Protein AF-A0A9X3IYQ3-F1 (afdb_monomer)

Sequence (180 aa):
MCEYDGKVHQCGDCLDNDGDGGVDCGDIECFGPCDDSEAEYGSPLEDKDPCKQDCYFDGNGGQGGGDCQWNLKCDPLEPGGPNCKYNPTLDPDDPDDMTDNYGKCVDGDRDNCAGSCVAPNGCDCFGCCTIEGVDRFIGSPGCKADDVEACNPCTKQNELCGNPCEDGETCYPDIEPSQC

Mean predicted aligned error: 7.63 Å

pLDDT: mean 78.93, std 12.38, range [40.06, 93.88]

Solvent-accessible surface area (backbone atoms only — not comparable to full-atom values): 9663 Å² total; per-residue (Å²): 111,34,67,62,98,86,39,66,21,44,9,21,62,80,44,54,86,63,68,86,77,36,40,17,67,66,21,70,24,22,82,24,32,54,20,66,25,52,75,28,30,34,59,56,46,74,58,91,45,73,39,47,40,54,35,42,72,69,63,54,49,68,98,72,83,72,56,47,27,35,21,21,25,37,23,86,62,47,13,46,58,93,88,18,62,56,37,88,78,36,39,68,93,45,31,79,79,29,70,60,100,77,40,24,28,51,49,54,53,66,92,43,24,47,78,76,24,70,33,56,37,23,17,16,30,69,33,26,26,41,50,97,88,39,48,22,23,40,69,28,83,78,8,25,88,96,38,60,81,46,22,44,50,33,67,67,48,54,92,59,27,30,26,73,67,55,97,89,60,74,33,45,67,53,72,60,77,82,65,95

Radius of gyration: 15.68 Å; Cα contacts (8 Å, |Δi|>4): 426; chains: 1; bounding box: 43×38×38 Å

Foldseek 3Di:
DDADPNDWAQLQPQDPPQPPPAGNLSQLLHLHRLFRDSQANGAQDDQPDQQKFWQRRPSHRDPPAATWIARLLCKCFGRSPDVRHNDPVAHLVCQPPDADPVGGRTDHDLVCHQVRHPDFEQAFRRQFGQDPNFTFRRNQVSHDDVCVVSTTGIDGSCVRHHRYHDPPDDGPSRRDSVSD

Secondary structure (DSSP, 8-state):
--EETTEE-GGGSSS-SSSSS--GGGSSS-SSTT-S-SSSS---S--SSTTEE--TTSS-----SSS-EEEGGG-SS-SSSTTS---TTS-SSSTTS--BTTBSSEES-GGGHHHHS-PPTTB-TTSEEEETTEEEETTSTT--GGGGGGS-B----HHHH-B---TT---TTS--TT--

Organism: NCBI:txid889268

Structure (mmCIF, N/CA/C/O backbone):
data_AF-A0A9X3IYQ3-F1
#
_entry.id   AF-A0A9X3IYQ3-F1
#
loop_
_atom_site.group_PDB
_atom_site.id
_atom_site.type_symbol
_atom_site.label_atom_id
_atom_site.label_alt_id
_atom_site.label_comp_id
_atom_site.label_asym_id
_atom_site.label_entity_id
_atom_site.label_seq_id
_atom_site.pdbx_PDB_ins_code
_atom_site.Cartn_x
_atom_site.Cartn_y
_atom_site.Cartn_z
_atom_site.occupancy
_atom_site.B_iso_or_equiv
_atom_site.auth_seq_id
_atom_site.auth_comp_id
_atom_site.auth_asym_id
_atom_site.auth_atom_id
_atom_site.pdbx_PDB_model_num
ATOM 1 N N . MET A 1 1 ? -8.506 15.417 16.133 1.00 52.22 1 MET A N 1
ATOM 2 C CA . MET A 1 1 ? -8.862 16.513 15.209 1.00 52.22 1 MET A CA 1
ATOM 3 C C . MET A 1 1 ? -7.619 16.948 14.453 1.00 52.22 1 MET A C 1
ATOM 5 O O . MET A 1 1 ? -6.861 17.788 14.936 1.00 52.22 1 MET A O 1
ATOM 9 N N . CYS A 1 2 ? -7.388 16.309 13.309 1.00 57.62 2 CYS A N 1
ATOM 10 C CA . CYS A 1 2 ? -6.468 16.819 12.304 1.00 57.62 2 CYS A CA 1
ATOM 11 C C . CYS A 1 2 ? -7.236 17.845 11.465 1.00 57.62 2 CYS A C 1
ATOM 13 O O . CYS A 1 2 ? -8.333 17.557 10.995 1.00 57.62 2 CYS A O 1
ATOM 15 N N . GLU A 1 3 ? -6.694 19.055 11.336 1.00 59.34 3 GLU A N 1
ATOM 16 C CA . GLU A 1 3 ? -7.160 20.027 10.347 1.00 59.34 3 GLU A CA 1
ATOM 17 C C . GLU A 1 3 ? -6.065 20.181 9.289 1.00 59.34 3 GLU A C 1
ATOM 19 O O . GLU A 1 3 ? -5.014 20.760 9.578 1.00 59.34 3 GLU A O 1
ATOM 24 N N . TYR A 1 4 ? -6.306 19.699 8.068 1.00 54.72 4 TYR A N 1
ATOM 25 C CA . TYR A 1 4 ? -5.464 19.992 6.904 1.00 54.72 4 TYR A CA 1
ATOM 26 C C . TYR A 1 4 ? -6.206 20.980 5.997 1.00 54.72 4 TYR A C 1
ATOM 28 O O . TYR A 1 4 ? -7.392 20.826 5.711 1.00 54.72 4 TYR A O 1
ATOM 36 N N . ASP A 1 5 ? -5.536 22.067 5.603 1.00 54.53 5 ASP A N 1
ATOM 37 C CA . ASP A 1 5 ? -6.112 23.157 4.789 1.00 54.53 5 ASP A CA 1
ATOM 38 C C . ASP A 1 5 ? -7.460 23.725 5.314 1.00 54.53 5 ASP A C 1
ATOM 40 O O . ASP A 1 5 ? -8.311 24.201 4.562 1.00 54.53 5 ASP A O 1
ATOM 44 N N . GLY A 1 6 ? -7.677 23.680 6.637 1.00 64.12 6 GLY A N 1
ATOM 45 C CA . GLY A 1 6 ? -8.905 24.165 7.282 1.00 64.12 6 GLY A CA 1
ATOM 46 C C . GLY A 1 6 ? -10.126 23.250 7.122 1.00 64.12 6 GLY A C 1
ATOM 47 O O . GLY A 1 6 ? -11.253 23.715 7.314 1.00 64.12 6 GLY A O 1
ATOM 48 N N . LYS A 1 7 ? -9.920 21.977 6.764 1.00 70.56 7 LYS A N 1
ATOM 49 C CA . LYS A 1 7 ? -10.946 20.930 6.761 1.00 70.56 7 LYS A CA 1
ATOM 50 C C . LYS A 1 7 ? -10.644 19.889 7.830 1.00 70.56 7 LYS A C 1
ATOM 52 O O . LYS A 1 7 ? -9.486 19.558 8.059 1.00 70.56 7 LYS A O 1
ATOM 57 N N . VAL A 1 8 ? -11.704 19.388 8.453 1.00 74.62 8 VAL A N 1
ATOM 58 C CA . VAL A 1 8 ? -11.655 18.183 9.283 1.00 74.62 8 VAL A CA 1
ATOM 59 C C . VAL A 1 8 ? -11.977 17.010 8.369 1.00 74.62 8 VAL A C 1
ATOM 61 O O . VAL A 1 8 ? -12.938 17.098 7.601 1.00 74.62 8 VAL A O 1
ATOM 64 N N . HIS A 1 9 ? -11.134 15.987 8.403 1.00 80.94 9 HIS A N 1
ATOM 65 C CA . HIS A 1 9 ? -11.297 14.773 7.610 1.00 80.94 9 HIS A CA 1
ATOM 66 C C . HIS A 1 9 ? -12.240 13.791 8.303 1.00 80.94 9 HIS A C 1
ATOM 68 O O . HIS A 1 9 ? -12.448 13.932 9.507 1.00 80.94 9 HIS A O 1
ATOM 74 N N . GLN A 1 10 ? -12.804 12.845 7.542 1.00 85.94 10 GLN A N 1
ATOM 75 C CA . GLN A 1 10 ? -13.835 11.925 8.040 1.00 85.94 10 GLN A CA 1
ATOM 76 C C . GLN A 1 10 ? -13.344 11.179 9.278 1.00 85.94 10 GLN A C 1
ATOM 78 O O . GLN A 1 10 ? -13.899 11.351 10.352 1.00 85.94 10 GLN A O 1
ATOM 83 N N . CYS A 1 11 ? -12.156 10.587 9.173 1.00 82.19 11 CYS A N 1
ATOM 84 C CA . CYS A 1 11 ? -11.513 9.842 10.249 1.00 82.19 11 CYS A CA 1
ATOM 85 C C . CYS A 1 11 ? -11.047 10.674 11.460 1.00 82.19 11 CYS A C 1
ATOM 87 O O . CYS A 1 11 ? -10.323 10.172 12.326 1.00 82.19 11 CYS A O 1
ATOM 89 N N . GLY A 1 12 ? -11.358 11.973 11.509 1.00 81.12 12 GLY A N 1
ATOM 90 C CA . GLY A 1 12 ? -11.009 12.857 12.618 1.00 81.12 12 GLY A CA 1
ATOM 91 C C . GLY A 1 12 ? -12.087 13.872 12.999 1.00 81.12 12 GLY A C 1
ATOM 92 O O . GLY A 1 12 ? -11.741 14.842 13.703 1.00 81.12 12 GLY A O 1
ATOM 93 N N . ASP A 1 13 ? -13.331 13.695 12.534 1.00 85.25 13 ASP A N 1
ATOM 94 C CA . ASP A 1 13 ? -14.472 14.590 12.769 1.00 85.25 13 ASP A CA 1
ATOM 95 C C . ASP A 1 13 ? -15.397 14.158 13.930 1.00 85.25 13 ASP A C 1
ATOM 97 O O . ASP A 1 13 ? -16.277 14.929 14.345 1.00 85.25 13 ASP A O 1
ATOM 101 N N . CYS A 1 14 ? -15.109 13.004 14.541 1.00 85.94 14 CYS A N 1
ATOM 102 C CA . CYS A 1 14 ? -15.863 12.381 15.631 1.00 85.94 14 CYS A CA 1
ATOM 103 C C . CYS A 1 14 ? -17.292 11.973 15.270 1.00 85.94 14 CYS A C 1
ATOM 105 O O . CYS A 1 14 ? -18.162 11.926 16.157 1.00 85.94 14 CYS A O 1
ATOM 107 N N . LEU A 1 15 ? -17.547 11.696 13.997 1.00 88.38 15 LEU A N 1
ATOM 108 C CA . LEU A 1 15 ? -18.781 11.113 13.502 1.00 88.38 15 LEU A CA 1
ATOM 109 C C . LEU A 1 15 ? -18.511 9.712 12.942 1.00 88.38 15 LEU A C 1
ATOM 111 O O . LEU A 1 15 ? -17.381 9.311 12.758 1.00 88.38 15 LEU A O 1
ATOM 115 N N . ASP A 1 16 ? -19.597 8.972 12.754 1.00 88.19 16 ASP A N 1
ATOM 116 C CA . ASP A 1 16 ? -19.644 7.732 11.978 1.00 88.19 16 ASP A CA 1
ATOM 117 C C . ASP A 1 16 ? -20.201 8.143 10.603 1.00 88.19 16 ASP A C 1
ATOM 119 O O . ASP A 1 16 ? -21.415 8.343 10.433 1.00 88.19 16 ASP A O 1
ATOM 123 N N . ASN A 1 17 ? -19.307 8.517 9.694 1.00 88.94 17 ASN A N 1
ATOM 124 C CA . ASN A 1 17 ? -19.588 9.085 8.383 1.00 88.94 17 ASN A CA 1
ATOM 125 C C . ASN A 1 17 ? -20.089 8.035 7.387 1.00 88.94 17 ASN A C 1
ATOM 127 O O . ASN A 1 17 ? -20.858 8.401 6.485 1.00 88.94 17 ASN A O 1
ATOM 131 N N . ASP A 1 18 ? -19.708 6.770 7.546 1.00 88.25 18 ASP A N 1
ATOM 132 C CA . ASP A 1 18 ? -20.109 5.679 6.658 1.00 88.25 18 ASP A CA 1
ATOM 133 C C . ASP A 1 18 ? -21.295 4.846 7.211 1.00 88.25 18 ASP A C 1
ATOM 135 O O . ASP A 1 18 ? -22.086 4.283 6.440 1.00 88.25 18 ASP A O 1
ATOM 139 N N . GLY A 1 19 ? -21.542 4.920 8.522 1.00 89.94 19 GLY A N 1
ATOM 140 C CA . GLY A 1 19 ? -22.675 4.326 9.220 1.00 89.94 19 GLY A CA 1
ATOM 141 C C . GLY A 1 19 ? -22.481 2.861 9.612 1.00 89.94 19 GLY A C 1
ATOM 142 O O . GLY A 1 19 ? -23.494 2.184 9.858 1.00 89.94 19 GLY A O 1
ATOM 143 N N . ASP A 1 20 ? -21.250 2.349 9.616 1.00 85.44 20 ASP A N 1
ATOM 144 C CA . ASP A 1 20 ? -20.937 0.954 9.929 1.00 85.44 20 ASP A CA 1
A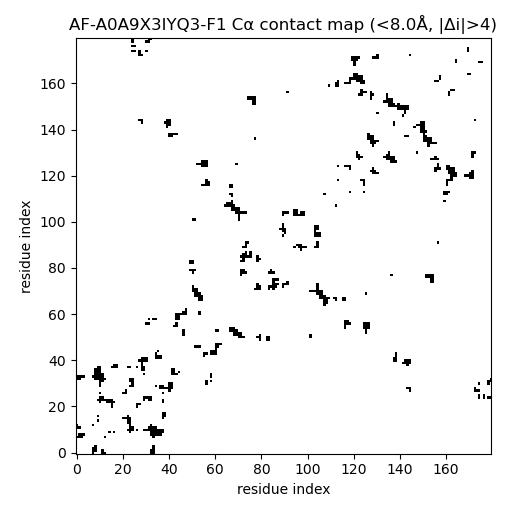TOM 145 C C . ASP A 1 20 ? -20.841 0.680 11.451 1.00 85.44 20 ASP A C 1
ATOM 147 O O . ASP A 1 20 ? -20.998 -0.462 11.910 1.00 85.44 20 ASP A O 1
ATOM 151 N N . GLY A 1 21 ? -20.746 1.751 12.250 1.00 85.62 21 GLY A N 1
ATOM 152 C CA . GLY A 1 21 ? -20.663 1.737 13.708 1.00 85.62 21 GLY A CA 1
ATOM 153 C C . GLY A 1 21 ? -19.255 1.946 14.278 1.00 85.62 21 GLY A C 1
ATOM 154 O O . GLY A 1 21 ? -19.130 2.010 15.512 1.00 85.62 21 GLY A O 1
ATOM 155 N N . GLY A 1 22 ? -18.238 2.047 13.423 1.00 86.44 22 GLY A N 1
ATOM 156 C CA . GLY A 1 22 ? -16.943 2.669 13.667 1.00 86.44 22 GLY A CA 1
ATOM 157 C C . GLY A 1 22 ? -17.069 4.189 13.800 1.00 86.44 22 GLY A C 1
ATOM 158 O O . GLY A 1 22 ? -18.091 4.784 13.478 1.00 86.44 22 GLY A O 1
ATOM 159 N N . VAL A 1 23 ? -16.078 4.817 14.428 1.00 84.94 23 VAL A N 1
ATOM 160 C CA . VAL A 1 23 ? -15.976 6.284 14.534 1.00 84.94 23 VAL A CA 1
ATOM 161 C C . VAL A 1 23 ? -14.499 6.621 14.555 1.00 84.94 23 VAL A C 1
ATOM 163 O O . VAL A 1 23 ? -13.817 6.208 15.505 1.00 84.94 23 VAL A O 1
ATOM 166 N N . ASP A 1 24 ? -14.027 7.424 13.605 1.00 81.88 24 ASP A N 1
ATOM 167 C CA . ASP A 1 24 ? -12.639 7.859 13.493 1.00 81.88 24 ASP A CA 1
ATOM 168 C C . ASP A 1 24 ? -11.668 6.661 13.671 1.00 81.88 24 ASP A C 1
ATOM 170 O O . ASP A 1 24 ? -11.735 5.628 13.037 1.00 81.88 24 ASP A O 1
ATOM 174 N N . CYS A 1 25 ? -10.808 6.739 14.674 1.00 74.50 25 CYS A N 1
ATOM 175 C CA . CYS A 1 25 ? -9.879 5.729 15.164 1.00 74.50 25 CYS A CA 1
ATOM 176 C C . CYS A 1 25 ? -10.454 4.368 15.572 1.00 74.50 25 CYS A C 1
ATOM 178 O O . CYS A 1 25 ? -9.701 3.428 15.822 1.00 74.50 25 CYS A O 1
ATOM 180 N N . GLY A 1 26 ? -11.758 4.311 15.830 1.00 76.88 26 GLY A N 1
ATOM 181 C CA . GLY A 1 26 ? -12.471 3.068 16.103 1.00 76.88 26 GLY A CA 1
ATOM 182 C C . GLY A 1 26 ? -13.020 2.418 14.838 1.00 76.88 26 GLY A C 1
ATOM 183 O O . GLY A 1 26 ? -13.497 1.289 14.924 1.00 76.88 26 GLY A O 1
ATOM 184 N N . ASP A 1 27 ? -12.979 3.144 13.726 1.00 82.06 27 ASP A N 1
ATOM 185 C CA . ASP A 1 27 ? -13.240 2.664 12.383 1.00 82.06 27 ASP A CA 1
ATOM 186 C C . ASP A 1 27 ? -11.971 1.991 11.834 1.00 82.06 27 ASP A C 1
ATOM 188 O O . ASP A 1 27 ? -10.851 2.471 12.038 1.00 82.06 27 ASP A O 1
ATOM 192 N N . ILE A 1 28 ? -12.138 0.825 11.215 1.00 81.31 28 ILE A N 1
ATOM 193 C CA . ILE A 1 28 ? -11.020 0.015 10.732 1.00 81.31 28 ILE A CA 1
ATOM 194 C C . ILE A 1 28 ? -10.514 0.524 9.373 1.00 81.31 28 ILE A C 1
ATOM 196 O O . ILE A 1 28 ? -9.375 0.238 8.997 1.00 81.31 28 ILE A O 1
ATOM 200 N N . GLU A 1 29 ? -11.320 1.316 8.667 1.00 83.44 29 GLU A N 1
ATOM 201 C CA . GLU A 1 29 ? -10.983 1.973 7.413 1.00 83.44 29 GLU A CA 1
ATOM 202 C C . GLU A 1 29 ? -10.071 3.197 7.603 1.00 83.44 29 GLU A C 1
ATOM 204 O O . GLU A 1 29 ? -9.406 3.611 6.651 1.00 83.44 29 GLU A O 1
ATOM 209 N N . CYS A 1 30 ? -9.982 3.725 8.829 1.00 80.44 30 CYS A N 1
ATOM 210 C CA . CYS A 1 30 ? -9.302 4.977 9.150 1.00 80.44 30 CYS A CA 1
ATOM 211 C C . CYS A 1 30 ? -7.848 4.838 9.592 1.00 80.44 30 CYS A C 1
ATOM 213 O O . CYS A 1 30 ? -7.553 4.540 10.746 1.00 80.44 30 CYS A O 1
ATOM 215 N N . PHE A 1 31 ? -6.901 5.241 8.748 1.00 74.31 31 PHE A N 1
ATOM 216 C CA . PHE A 1 31 ? -5.466 5.144 9.070 1.00 74.31 31 PHE A CA 1
ATOM 217 C C . PHE A 1 31 ? -4.931 6.215 10.022 1.00 74.31 31 PHE A C 1
ATOM 219 O O . PHE A 1 31 ? -3.774 6.169 10.450 1.00 74.31 31 PHE A O 1
ATOM 226 N N . GLY A 1 32 ? -5.763 7.200 10.339 1.00 73.50 32 GLY A N 1
ATOM 227 C CA . GLY A 1 32 ? -5.450 8.276 11.256 1.00 73.50 32 GLY A CA 1
ATOM 228 C C . GLY A 1 32 ? -6.407 9.451 11.085 1.00 73.50 32 GLY A C 1
ATOM 229 O O . GLY A 1 32 ? -7.200 9.500 10.147 1.00 73.50 32 GLY A O 1
ATOM 230 N N . PRO A 1 33 ? -6.306 10.472 11.947 1.00 72.88 33 PRO A N 1
ATOM 231 C CA . PRO A 1 33 ? -7.271 11.568 11.984 1.00 72.88 33 PRO A CA 1
ATOM 232 C C . PRO A 1 33 ? -7.268 12.479 10.750 1.00 72.88 33 PRO A C 1
ATOM 234 O O . PRO A 1 33 ? -8.102 13.380 10.671 1.00 72.88 33 PRO A O 1
ATOM 237 N N . CYS A 1 34 ? -6.294 12.322 9.850 1.00 74.06 34 CYS A N 1
ATOM 238 C CA . CYS A 1 34 ? -6.165 13.102 8.618 1.00 74.06 34 CYS A CA 1
ATOM 239 C C . CYS A 1 34 ? -6.686 12.350 7.381 1.00 74.06 34 CYS A C 1
ATOM 241 O O . CYS A 1 34 ? -6.504 12.837 6.270 1.00 74.06 34 CYS A O 1
ATOM 243 N N . ASP A 1 35 ? -7.288 11.176 7.563 1.00 77.06 35 ASP A N 1
ATOM 244 C CA . ASP A 1 35 ? -7.771 10.343 6.471 1.00 77.06 35 ASP A CA 1
ATOM 245 C C . ASP A 1 35 ? -9.182 10.745 6.006 1.00 77.06 35 ASP A C 1
ATOM 247 O O . ASP A 1 35 ? -10.085 11.018 6.802 1.00 77.06 35 ASP A O 1
ATOM 251 N N . ASP A 1 36 ? -9.345 10.834 4.688 1.00 78.81 36 ASP A N 1
ATOM 252 C CA . ASP A 1 36 ? -10.474 11.454 3.996 1.00 78.81 36 ASP A CA 1
ATOM 253 C C . ASP A 1 36 ? -11.760 10.618 4.008 1.00 78.81 36 ASP A C 1
ATOM 255 O O . ASP A 1 36 ? -12.822 11.159 3.672 1.00 78.81 36 ASP A O 1
ATOM 259 N N . SER A 1 37 ? -11.680 9.327 4.338 1.00 82.12 37 SER A N 1
ATOM 260 C CA . SER A 1 37 ? -12.762 8.362 4.139 1.00 82.12 37 SER A CA 1
ATOM 261 C C . SER A 1 37 ? -12.851 7.338 5.266 1.00 82.12 37 SER A C 1
ATOM 263 O O . SER A 1 37 ? -11.881 6.646 5.525 1.00 82.12 37 SER A O 1
ATOM 265 N N . GLU A 1 38 ? -14.049 7.191 5.834 1.00 85.69 38 GLU A N 1
ATOM 266 C CA . GLU A 1 38 ? -14.434 6.056 6.696 1.00 85.69 38 GLU A CA 1
ATOM 267 C C . GLU A 1 38 ? -15.023 4.881 5.886 1.00 85.69 38 GLU A C 1
ATOM 269 O O . GLU A 1 38 ? -15.116 3.771 6.364 1.00 85.69 38 GLU A O 1
ATOM 274 N N . ALA A 1 39 ? -15.394 5.080 4.613 1.00 85.81 39 ALA A N 1
ATOM 275 C CA . ALA A 1 39 ? -16.120 4.062 3.830 1.00 85.81 39 ALA A CA 1
ATOM 276 C C . ALA A 1 39 ? -15.232 3.107 3.002 1.00 85.81 39 ALA A C 1
ATOM 278 O O . ALA A 1 39 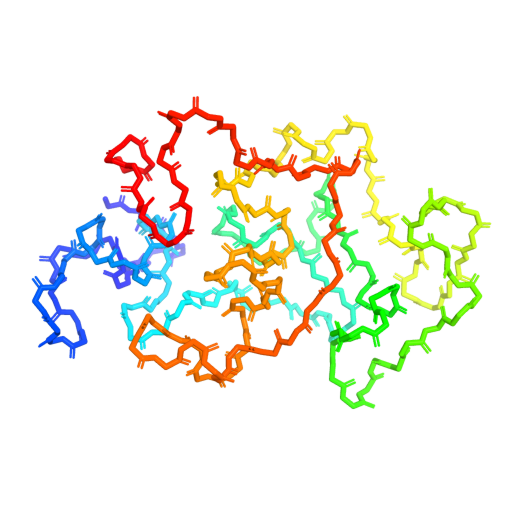? -15.708 2.141 2.398 1.00 85.81 39 ALA A O 1
ATOM 279 N N . GLU A 1 40 ? -13.963 3.458 2.851 1.00 84.44 40 GLU A N 1
ATOM 280 C CA . GLU A 1 40 ? -12.954 2.748 2.066 1.00 84.44 40 GLU A CA 1
ATOM 281 C C . GLU A 1 40 ? -11.637 2.937 2.793 1.00 84.44 40 GLU A C 1
ATOM 283 O O . GLU A 1 40 ? -11.455 3.987 3.407 1.00 84.44 40 GLU A O 1
ATOM 288 N N . TYR A 1 41 ? -10.728 1.966 2.678 1.00 79.75 41 TYR A N 1
ATOM 289 C CA . TYR A 1 41 ? -9.382 2.110 3.204 1.00 79.75 41 TYR A CA 1
ATOM 290 C C . TYR A 1 41 ? -8.755 3.358 2.571 1.00 79.75 41 TYR A C 1
ATOM 292 O O . TYR A 1 41 ? -8.375 3.351 1.400 1.00 79.75 41 TYR A O 1
ATOM 300 N N . GLY A 1 42 ? -8.727 4.425 3.375 1.00 64.44 42 GLY A N 1
ATOM 301 C CA . GLY A 1 42 ? -8.344 5.796 3.088 1.00 64.44 42 GLY A CA 1
ATOM 302 C C . GLY A 1 42 ? -7.511 6.041 1.851 1.00 64.44 42 GLY A C 1
ATOM 303 O O . GLY A 1 42 ? -6.475 5.417 1.659 1.00 64.44 42 GLY A O 1
ATOM 304 N N . SER A 1 43 ? -7.921 7.002 1.024 1.00 58.97 43 SER A N 1
ATOM 305 C CA . SER A 1 43 ? -7.094 7.469 -0.088 1.00 58.97 43 SER A CA 1
ATOM 306 C C . SER A 1 43 ? -5.974 8.384 0.416 1.00 58.97 43 SER A C 1
ATOM 308 O O . SER A 1 43 ? -6.250 9.299 1.196 1.00 58.97 43 SER A O 1
ATOM 310 N N . PRO A 1 44 ? -4.742 8.248 -0.104 1.00 52.53 44 PRO A N 1
ATOM 311 C CA . PRO A 1 44 ? -3.760 9.310 0.007 1.00 52.53 44 PRO A CA 1
ATOM 312 C C . PRO A 1 44 ? -4.346 10.545 -0.682 1.00 52.53 44 PRO A C 1
ATOM 314 O O . PRO A 1 44 ? -4.860 10.474 -1.805 1.00 52.53 44 PRO A O 1
ATOM 317 N N . LEU A 1 45 ? -4.319 11.678 0.013 1.00 51.22 45 LEU A N 1
ATOM 318 C CA . LEU A 1 45 ? -4.629 12.988 -0.554 1.00 51.22 45 LEU A CA 1
ATOM 319 C C . LEU A 1 45 ? -3.993 13.105 -1.948 1.00 51.22 45 LEU A C 1
ATOM 321 O O . LEU A 1 45 ? -2.807 12.834 -2.083 1.00 51.22 45 LEU A O 1
ATOM 325 N N . GLU A 1 46 ? -4.778 13.494 -2.966 1.00 50.72 46 GLU A N 1
ATOM 326 C CA . GLU A 1 46 ? -4.420 13.451 -4.400 1.00 50.72 46 GLU A CA 1
ATOM 327 C C . GLU A 1 46 ? -2.908 13.528 -4.698 1.00 50.72 46 GLU A C 1
ATOM 329 O O . GLU A 1 46 ? -2.325 14.620 -4.810 1.00 50.72 46 GLU A O 1
ATOM 334 N N . ASP A 1 47 ? -2.302 12.366 -4.946 1.00 57.34 47 ASP A N 1
ATOM 335 C CA . ASP A 1 47 ? -0.986 12.299 -5.559 1.00 57.34 47 ASP A CA 1
ATOM 336 C C . ASP A 1 47 ? -1.085 12.789 -7.006 1.00 57.34 47 ASP A C 1
ATOM 338 O O . ASP A 1 47 ? -1.781 12.239 -7.864 1.00 57.34 47 ASP A O 1
ATOM 342 N N . LYS A 1 48 ? -0.415 13.910 -7.293 1.00 56.03 48 LYS A N 1
ATOM 343 C CA . LYS A 1 48 ? -0.541 14.607 -8.586 1.00 56.03 48 LYS A CA 1
ATOM 344 C C . LYS A 1 48 ? 0.148 13.878 -9.747 1.00 56.03 48 LYS A C 1
ATOM 346 O O . LYS A 1 48 ? -0.022 14.296 -10.896 1.00 56.03 48 LYS A O 1
ATOM 351 N N . ASP A 1 49 ? 0.946 12.846 -9.475 1.00 72.38 49 ASP A N 1
ATOM 352 C CA . ASP A 1 49 ? 1.679 12.081 -10.485 1.00 72.38 49 ASP A CA 1
ATOM 353 C C . ASP A 1 49 ? 1.080 10.675 -10.633 1.00 72.38 49 ASP A C 1
ATOM 355 O O . ASP A 1 49 ? 1.094 9.906 -9.682 1.00 72.38 49 ASP A O 1
ATOM 359 N N . PRO A 1 50 ? 0.582 10.296 -11.823 1.00 77.31 50 PRO A N 1
ATOM 360 C CA . PRO A 1 50 ? -0.127 9.032 -11.995 1.00 77.31 50 PRO A CA 1
ATOM 361 C C . PRO A 1 50 ? 0.738 7.788 -11.769 1.00 77.31 50 PRO A C 1
ATOM 363 O O . PRO A 1 50 ? 0.173 6.715 -11.591 1.00 77.31 50 PRO A O 1
ATOM 366 N N . CYS A 1 51 ? 2.071 7.896 -11.853 1.00 86.69 51 CYS A N 1
ATOM 367 C CA . CYS A 1 51 ? 2.978 6.754 -11.697 1.00 86.69 51 CYS A CA 1
ATOM 368 C C . CYS A 1 51 ? 3.923 6.907 -10.505 1.00 86.69 51 CYS A C 1
ATOM 370 O O . CYS A 1 51 ? 4.923 6.187 -10.442 1.00 86.69 51 CYS A O 1
ATOM 372 N N . LYS A 1 52 ? 3.638 7.838 -9.593 1.00 85.69 52 LYS A N 1
ATOM 373 C CA . LYS A 1 52 ? 4.332 7.920 -8.316 1.00 85.69 52 LYS A CA 1
ATOM 374 C C . LYS A 1 52 ? 3.336 7.774 -7.183 1.00 85.69 52 LYS A C 1
ATOM 376 O O . LYS A 1 52 ? 2.204 8.217 -7.311 1.00 85.69 52 LYS A O 1
ATOM 381 N N . GLN A 1 53 ? 3.799 7.153 -6.117 1.00 82.62 53 GLN A N 1
ATOM 382 C CA . GLN A 1 53 ? 3.086 7.028 -4.861 1.00 82.62 53 GLN A CA 1
ATOM 383 C C . GLN A 1 53 ? 3.962 7.652 -3.783 1.00 82.62 53 GLN A C 1
ATOM 385 O O . GLN A 1 53 ? 5.151 7.328 -3.701 1.00 82.62 53 GLN A O 1
ATOM 390 N N . ASP A 1 54 ? 3.406 8.576 -3.018 1.00 81.25 54 ASP A N 1
ATOM 391 C CA . ASP A 1 54 ? 4.046 9.119 -1.826 1.00 81.25 54 ASP A CA 1
ATOM 392 C C . ASP A 1 54 ? 3.917 8.143 -0.644 1.00 81.25 54 ASP A C 1
ATOM 394 O O . ASP A 1 54 ? 3.435 7.013 -0.780 1.00 81.25 54 ASP A O 1
ATOM 398 N N . CYS A 1 55 ? 4.353 8.554 0.541 1.00 80.69 55 CYS A N 1
ATOM 399 C CA . CYS A 1 55 ? 4.006 7.839 1.756 1.00 80.69 55 CYS A CA 1
ATOM 400 C C . CYS A 1 55 ? 2.480 7.759 1.913 1.00 80.69 55 CYS A C 1
ATOM 402 O O . CYS A 1 55 ? 1.802 8.760 2.105 1.00 80.69 55 CYS A O 1
ATOM 404 N N . TYR A 1 56 ? 1.937 6.546 1.909 1.00 81.94 56 TYR A N 1
ATOM 405 C CA . TYR A 1 56 ? 0.495 6.326 1.989 1.00 81.94 56 TYR A CA 1
ATOM 406 C C . TYR A 1 56 ? -0.101 6.786 3.330 1.00 81.94 56 TYR A C 1
ATOM 408 O O . TYR A 1 56 ? -1.250 7.208 3.400 1.00 81.94 56 TYR A O 1
ATOM 416 N N . PHE A 1 57 ? 0.685 6.704 4.406 1.00 78.38 57 PHE A N 1
ATOM 417 C CA . PHE A 1 57 ? 0.210 6.855 5.786 1.00 78.38 57 PHE A CA 1
ATOM 418 C C . PHE A 1 57 ? 0.532 8.212 6.424 1.00 78.38 57 PHE A C 1
ATOM 420 O O . PHE A 1 57 ? 0.242 8.407 7.603 1.00 78.38 57 PHE A O 1
ATOM 427 N N . ASP A 1 58 ? 1.155 9.151 5.708 1.00 69.06 58 ASP A N 1
ATOM 428 C CA . ASP A 1 58 ? 1.574 10.430 6.302 1.00 69.06 58 ASP A CA 1
ATOM 429 C C . ASP A 1 58 ? 0.525 11.552 6.199 1.00 69.06 58 ASP A C 1
ATOM 431 O O . ASP A 1 58 ? 0.749 12.660 6.702 1.00 69.06 58 ASP A O 1
ATOM 435 N N . GLY A 1 59 ? -0.625 11.268 5.578 1.00 61.75 59 GLY A N 1
ATOM 436 C CA . GLY A 1 59 ? -1.746 12.196 5.482 1.00 61.75 59 GLY A CA 1
ATOM 437 C C . GLY A 1 59 ? -1.397 13.490 4.747 1.00 61.75 59 GLY A C 1
ATOM 438 O O . GLY A 1 59 ? -1.967 14.540 5.060 1.00 61.75 59 GLY A O 1
ATOM 439 N N . ASN A 1 60 ? -0.459 13.459 3.794 1.00 60.47 60 ASN A N 1
ATOM 440 C CA . ASN A 1 60 ? -0.235 14.556 2.861 1.00 60.47 60 ASN A CA 1
ATOM 441 C C . ASN A 1 60 ? -0.061 14.040 1.418 1.00 60.47 60 ASN A C 1
ATOM 443 O O . ASN A 1 60 ? 0.368 12.922 1.195 1.00 60.47 60 ASN A O 1
ATOM 447 N N . GLY A 1 61 ? -0.464 14.850 0.433 1.00 54.31 61 GLY A N 1
ATOM 448 C CA . GLY A 1 61 ? -0.233 14.562 -0.988 1.00 54.31 61 GLY A CA 1
ATOM 449 C C . GLY A 1 61 ? 0.734 15.587 -1.565 1.00 54.31 61 GLY A C 1
ATOM 450 O O . GLY A 1 61 ? 0.365 16.765 -1.719 1.00 54.31 61 GLY A O 1
ATOM 451 N N . GLY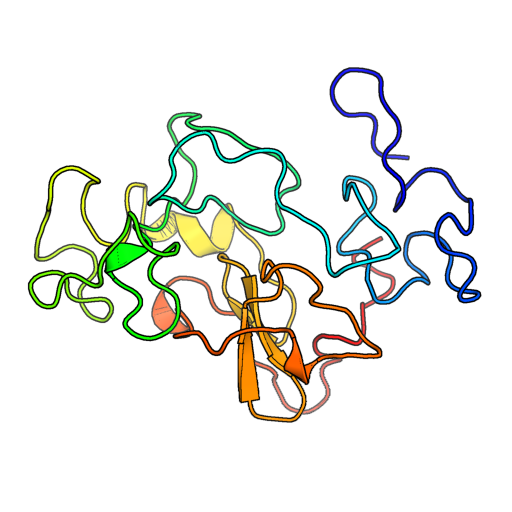 A 1 62 ? 1.981 15.208 -1.869 1.00 52.19 62 GLY A N 1
ATOM 452 C CA . GLY A 1 62 ? 3.008 16.211 -2.153 1.00 52.19 62 GLY A CA 1
ATOM 453 C C . GLY A 1 62 ? 4.257 15.765 -2.916 1.00 52.19 62 GLY A C 1
ATOM 454 O O . GLY A 1 62 ? 5.086 15.005 -2.457 1.00 52.19 62 GLY A O 1
ATOM 455 N N . GLN A 1 63 ? 4.541 16.442 -4.040 1.00 44.28 63 GLN A N 1
ATOM 456 C CA . GLN A 1 63 ? 5.870 16.473 -4.691 1.00 44.28 63 GLN A CA 1
ATOM 457 C C . GLN A 1 63 ? 6.874 17.375 -3.925 1.00 44.28 63 GLN A C 1
ATOM 459 O O . GLN A 1 63 ? 7.544 18.234 -4.507 1.00 44.28 63 GLN A O 1
ATOM 464 N N . GLY A 1 64 ? 6.923 17.225 -2.600 1.00 40.06 64 GLY A N 1
ATOM 465 C CA . GLY A 1 64 ? 7.449 18.171 -1.617 1.00 40.06 64 GLY A CA 1
ATOM 466 C C . GLY A 1 64 ? 8.951 18.162 -1.349 1.00 40.06 64 GLY A C 1
ATOM 467 O O . GLY A 1 64 ? 9.374 18.842 -0.428 1.00 40.06 64 GLY A O 1
ATOM 468 N N . GLY A 1 65 ? 9.788 17.505 -2.155 1.00 46.53 65 GLY A N 1
ATOM 469 C CA . GLY A 1 65 ? 11.245 17.688 -2.094 1.00 46.53 65 GLY A CA 1
ATOM 470 C C . GLY A 1 65 ? 11.896 17.187 -0.799 1.00 46.53 65 GLY A C 1
ATOM 471 O O . GLY A 1 65 ? 12.585 17.949 -0.119 1.00 46.53 65 GLY A O 1
ATOM 472 N N . GLY A 1 66 ? 11.720 15.900 -0.509 1.00 53.28 66 GLY A N 1
ATOM 473 C CA . GLY A 1 66 ? 12.374 15.201 0.601 1.00 53.28 66 GLY A CA 1
ATOM 474 C C . GLY A 1 66 ? 11.720 13.868 0.970 1.00 53.28 66 GLY A C 1
ATOM 475 O O . GLY A 1 66 ? 12.352 13.064 1.653 1.00 53.28 66 GLY A O 1
ATOM 476 N N . ASP A 1 67 ? 10.497 13.647 0.497 1.00 65.94 67 ASP A N 1
ATOM 477 C CA . ASP A 1 67 ? 9.637 12.544 0.918 1.00 65.94 67 ASP A CA 1
ATOM 478 C C . ASP A 1 67 ? 9.949 11.244 0.155 1.00 65.94 67 ASP A C 1
ATOM 480 O O . ASP A 1 67 ? 10.574 11.251 -0.911 1.00 65.94 67 ASP A O 1
ATOM 484 N N . CYS A 1 68 ? 9.601 10.107 0.757 1.00 77.50 68 CYS A N 1
ATOM 485 C CA . CYS A 1 68 ? 9.861 8.784 0.202 1.00 77.50 68 CYS A CA 1
ATOM 486 C C . CYS A 1 68 ? 8.883 8.506 -0.944 1.00 77.50 68 CYS A C 1
ATOM 488 O O . CYS A 1 68 ? 7.770 8.063 -0.690 1.00 77.50 68 CYS A O 1
ATOM 490 N N . GLN A 1 69 ? 9.287 8.749 -2.195 1.00 83.19 69 GLN A N 1
ATOM 491 C CA . GLN A 1 69 ? 8.414 8.503 -3.345 1.00 83.19 69 GLN A CA 1
ATOM 492 C C . GLN A 1 69 ? 8.741 7.182 -4.036 1.00 83.19 69 GLN A C 1
ATOM 494 O O . GLN A 1 69 ? 9.897 6.905 -4.372 1.00 83.19 69 GLN A O 1
ATOM 499 N N . TRP A 1 70 ? 7.706 6.404 -4.327 1.00 86.56 70 TRP A N 1
ATOM 500 C CA . TRP A 1 70 ? 7.783 5.166 -5.087 1.00 86.56 70 TRP A CA 1
ATOM 501 C C . TRP A 1 70 ? 7.372 5.376 -6.536 1.00 86.56 70 TRP A C 1
ATOM 503 O O . TRP A 1 70 ? 6.289 5.880 -6.819 1.00 86.56 70 TRP A O 1
ATOM 513 N N . ASN A 1 71 ? 8.202 4.941 -7.479 1.00 89.31 71 ASN A N 1
ATOM 514 C CA . ASN A 1 71 ? 7.793 4.815 -8.873 1.00 89.31 71 ASN A CA 1
ATOM 515 C C . ASN A 1 71 ? 6.982 3.532 -9.025 1.00 89.31 71 ASN A C 1
ATOM 517 O O . ASN A 1 71 ? 7.535 2.431 -9.068 1.00 89.31 71 ASN A O 1
ATOM 521 N N . LEU A 1 72 ? 5.668 3.688 -9.172 1.00 89.75 72 LEU A N 1
ATOM 522 C CA . LEU A 1 72 ? 4.717 2.583 -9.244 1.00 89.75 72 LEU A CA 1
ATOM 523 C C . LEU A 1 72 ? 5.075 1.583 -10.348 1.00 89.75 72 LEU A C 1
ATOM 525 O O . LEU A 1 72 ? 4.845 0.393 -10.200 1.00 89.75 72 LEU A O 1
ATOM 529 N N . LYS A 1 73 ? 5.769 1.998 -11.414 1.00 91.81 73 LYS A N 1
ATOM 530 C CA . LYS A 1 73 ? 6.211 1.075 -12.473 1.00 91.81 73 LYS A CA 1
ATOM 531 C C . LYS A 1 73 ? 7.216 0.014 -12.023 1.00 91.81 73 LYS A C 1
ATOM 533 O O . LYS A 1 73 ? 7.531 -0.860 -12.834 1.00 91.81 73 LYS A O 1
ATOM 538 N N . CYS A 1 74 ? 7.732 0.093 -10.803 1.00 91.44 74 CYS A N 1
ATOM 539 C CA . CYS A 1 74 ? 8.544 -0.950 -10.189 1.00 91.44 74 CYS A CA 1
ATOM 540 C C . CYS A 1 74 ? 7.720 -2.092 -9.592 1.00 91.44 74 CYS A C 1
ATOM 542 O O . CYS A 1 74 ? 8.271 -3.173 -9.392 1.00 91.44 74 CYS A O 1
ATOM 544 N N . ASP A 1 75 ? 6.417 -1.899 -9.367 1.00 90.94 75 ASP A N 1
ATOM 545 C CA . ASP A 1 75 ? 5.527 -2.951 -8.883 1.00 90.94 75 ASP A CA 1
ATOM 546 C C . ASP A 1 75 ? 4.958 -3.770 -10.065 1.00 90.94 75 ASP A C 1
ATOM 548 O O . ASP A 1 75 ? 4.217 -3.240 -10.897 1.00 90.94 75 ASP A O 1
ATOM 552 N N . PRO A 1 76 ? 5.290 -5.067 -10.202 1.00 91.25 76 PRO A N 1
ATOM 553 C CA . PRO A 1 76 ? 4.727 -5.921 -11.248 1.00 91.25 76 PRO A CA 1
ATOM 554 C C . PRO A 1 76 ? 3.234 -6.243 -11.077 1.00 91.25 76 PRO A C 1
ATOM 556 O O . PRO A 1 76 ? 2.608 -6.683 -12.047 1.00 91.25 76 PRO A O 1
ATOM 559 N N . LEU A 1 77 ? 2.680 -6.077 -9.875 1.00 92.12 77 LEU A N 1
ATOM 560 C CA . LEU A 1 77 ? 1.302 -6.411 -9.520 1.00 92.12 77 LEU A CA 1
ATOM 561 C C . LEU A 1 77 ? 0.396 -5.174 -9.506 1.00 92.12 77 LEU A C 1
ATOM 563 O O . LEU A 1 77 ? -0.703 -5.254 -10.051 1.00 92.12 77 LEU A O 1
ATOM 567 N N . GLU A 1 78 ? 0.890 -4.034 -9.014 1.00 89.19 78 GLU A N 1
ATOM 568 C CA . GLU A 1 78 ? 0.132 -2.775 -8.946 1.00 89.19 78 GLU A CA 1
ATOM 569 C C . GLU A 1 78 ? 0.915 -1.573 -9.514 1.00 89.19 78 GLU A C 1
ATOM 571 O O . GLU A 1 78 ? 1.331 -0.676 -8.783 1.00 89.19 78 GLU A O 1
ATOM 576 N N . PRO A 1 79 ? 1.139 -1.500 -10.840 1.00 87.56 79 PRO A N 1
ATOM 577 C CA . PRO A 1 79 ? 2.031 -0.496 -11.398 1.00 87.56 79 PRO A CA 1
ATOM 578 C C . PRO A 1 79 ? 1.451 0.925 -11.502 1.00 87.56 79 PRO A C 1
ATOM 580 O O . PRO A 1 79 ? 2.055 1.750 -12.181 1.00 87.56 79 PRO A O 1
ATOM 583 N N . GLY A 1 80 ? 0.316 1.241 -10.860 1.00 80.81 80 GLY A N 1
ATOM 584 C CA . GLY A 1 80 ? -0.359 2.550 -10.948 1.00 80.81 80 GLY A CA 1
ATOM 585 C C . GLY A 1 80 ? -1.392 2.645 -12.079 1.00 80.81 80 GLY A C 1
ATOM 586 O O . GLY A 1 80 ? -1.657 3.711 -12.642 1.00 80.81 80 GLY A O 1
ATOM 587 N N . GLY A 1 81 ? -1.958 1.507 -12.485 1.00 80.81 81 GLY A N 1
ATOM 588 C CA . GLY A 1 81 ? -3.007 1.444 -13.501 1.00 80.81 81 GLY A CA 1
ATOM 589 C C . GLY A 1 81 ? -2.533 1.576 -14.964 1.00 80.81 81 GLY A C 1
ATOM 590 O O . GLY A 1 81 ? -1.362 1.411 -15.302 1.00 80.81 81 GLY A O 1
ATOM 591 N N . PRO A 1 82 ? -3.447 1.838 -15.920 1.00 80.44 82 PRO A N 1
ATOM 592 C CA . PRO A 1 82 ? -3.198 1.618 -17.352 1.00 80.44 82 PRO A CA 1
ATOM 593 C C . PRO A 1 82 ? -2.144 2.541 -17.985 1.00 80.44 82 PRO A C 1
ATOM 595 O O . PRO A 1 82 ? -1.585 2.207 -19.036 1.00 80.44 82 PRO A O 1
ATOM 598 N N . ASN A 1 83 ? -1.883 3.699 -17.374 1.00 83.62 83 ASN A N 1
ATOM 599 C CA . ASN A 1 83 ? -0.889 4.667 -17.848 1.00 83.62 83 ASN A CA 1
ATOM 600 C C . ASN A 1 83 ? 0.519 4.376 -17.316 1.00 83.62 83 ASN A C 1
ATOM 602 O O . ASN A 1 83 ? 1.503 4.881 -17.861 1.00 83.62 83 ASN A O 1
ATOM 606 N N . CYS A 1 84 ? 0.614 3.514 -16.310 1.00 87.62 84 CYS A N 1
ATOM 607 C CA . CYS A 1 84 ? 1.828 3.193 -15.597 1.00 87.62 84 CYS A CA 1
ATOM 608 C C . CYS A 1 84 ? 2.042 1.694 -15.758 1.00 87.62 84 CYS A C 1
ATOM 610 O O . CYS A 1 84 ? 1.541 0.858 -15.025 1.00 87.62 84 CYS A O 1
ATOM 612 N N . LYS A 1 85 ? 2.690 1.331 -16.865 1.00 91.75 85 LYS A N 1
ATOM 613 C CA . LYS A 1 85 ? 3.002 -0.071 -17.142 1.00 91.75 85 LYS A CA 1
ATOM 614 C C . LYS A 1 85 ? 4.241 -0.455 -16.357 1.00 91.75 85 LYS A C 1
ATOM 616 O O . LYS A 1 85 ? 5.225 0.283 -16.430 1.00 91.75 85 LYS A O 1
ATOM 621 N N . TYR A 1 86 ? 4.198 -1.631 -15.734 1.00 92.50 86 TYR A N 1
ATOM 622 C CA . TYR A 1 86 ? 5.370 -2.249 -15.126 1.00 92.50 86 TYR A CA 1
ATOM 623 C C . TYR A 1 86 ? 6.565 -2.184 -16.082 1.00 92.50 86 TYR A C 1
ATOM 625 O O . TYR A 1 86 ? 6.463 -2.560 -17.261 1.00 92.50 86 TYR A O 1
ATOM 633 N N . ASN A 1 87 ? 7.681 -1.671 -15.575 1.00 92.56 87 ASN A N 1
ATOM 634 C CA . ASN A 1 87 ? 8.920 -1.556 -16.311 1.00 92.56 87 ASN A CA 1
ATOM 635 C C . ASN A 1 87 ? 9.949 -2.546 -15.743 1.00 92.56 87 ASN A C 1
ATOM 637 O O . ASN A 1 87 ? 10.609 -2.226 -14.761 1.00 92.56 87 ASN A O 1
ATOM 641 N N . PRO A 1 88 ? 10.171 -3.703 -16.393 1.00 90.56 88 PRO A N 1
ATOM 642 C CA . PRO A 1 88 ? 11.098 -4.723 -15.900 1.00 90.56 88 PRO A CA 1
ATOM 643 C C . PRO A 1 88 ? 12.572 -4.306 -15.960 1.00 90.56 88 PRO A C 1
ATOM 645 O O . PRO A 1 88 ? 13.438 -5.090 -15.589 1.00 90.56 88 PRO A O 1
ATOM 648 N N . THR A 1 89 ? 12.889 -3.128 -16.510 1.00 90.81 89 THR A N 1
ATOM 649 C CA . THR A 1 89 ? 14.246 -2.581 -16.420 1.00 90.81 89 THR A CA 1
ATOM 650 C C . THR A 1 89 ? 14.490 -1.855 -15.108 1.00 90.81 89 THR A C 1
ATOM 652 O O . THR A 1 89 ? 15.629 -1.494 -14.863 1.00 90.81 89 THR A O 1
ATOM 655 N N . LEU A 1 90 ? 13.450 -1.550 -14.332 1.00 89.50 90 LEU A N 1
ATOM 656 C CA . LEU A 1 90 ? 13.588 -1.033 -12.979 1.00 89.50 90 LEU A CA 1
ATOM 657 C C . LEU A 1 90 ? 13.597 -2.227 -12.021 1.00 89.50 90 LEU A C 1
ATOM 659 O O . LEU A 1 90 ? 12.793 -3.146 -12.188 1.00 89.50 90 LEU A O 1
ATOM 663 N N . ASP A 1 91 ? 14.522 -2.225 -11.067 1.00 82.94 91 ASP A N 1
ATOM 664 C CA . ASP A 1 91 ? 14.691 -3.312 -10.108 1.00 82.94 91 ASP A CA 1
ATOM 665 C C . ASP A 1 91 ? 14.132 -2.878 -8.741 1.00 82.94 91 ASP A C 1
ATOM 667 O O . ASP A 1 91 ? 14.673 -1.945 -8.150 1.00 82.94 91 ASP A O 1
ATOM 671 N N . PRO A 1 92 ? 13.044 -3.485 -8.235 1.00 77.88 92 PRO A N 1
ATOM 672 C CA . PRO A 1 92 ? 12.541 -3.179 -6.897 1.00 77.88 92 PRO A CA 1
ATOM 673 C C . PRO A 1 92 ? 13.493 -3.649 -5.781 1.00 77.88 92 PRO A C 1
ATOM 675 O O . PRO A 1 92 ? 13.495 -3.046 -4.712 1.00 77.88 92 PRO A O 1
ATOM 678 N N . ASP A 1 93 ? 14.331 -4.665 -6.028 1.00 77.81 93 ASP A N 1
ATOM 679 C CA . ASP A 1 93 ? 15.331 -5.161 -5.069 1.00 77.81 93 ASP A CA 1
ATOM 680 C C . ASP A 1 93 ? 16.629 -4.326 -5.103 1.00 77.81 93 ASP A C 1
ATOM 682 O O . ASP A 1 93 ? 17.394 -4.303 -4.134 1.00 77.81 93 ASP A O 1
ATOM 686 N N . ASP A 1 94 ? 16.873 -3.613 -6.207 1.00 77.69 94 ASP A N 1
ATOM 687 C CA . ASP A 1 94 ? 17.914 -2.588 -6.337 1.00 77.69 94 ASP A CA 1
ATOM 688 C C . ASP A 1 94 ? 17.308 -1.271 -6.853 1.00 77.69 94 ASP A C 1
ATOM 690 O O . ASP A 1 94 ? 17.508 -0.878 -8.013 1.00 77.69 94 ASP A O 1
ATOM 694 N N . PRO A 1 95 ? 16.564 -0.549 -5.990 1.00 68.00 95 PRO A N 1
ATOM 695 C CA . PRO A 1 95 ? 15.759 0.602 -6.389 1.00 68.00 95 PRO A CA 1
ATOM 696 C C . PRO A 1 95 ? 16.583 1.790 -6.900 1.00 68.00 95 PRO A C 1
ATOM 698 O O . PRO A 1 95 ? 16.011 2.794 -7.328 1.00 68.00 95 PRO A O 1
ATOM 701 N N . ASP A 1 96 ? 17.914 1.674 -6.867 1.00 72.06 96 ASP A N 1
ATOM 702 C CA . ASP A 1 96 ? 18.883 2.663 -7.301 1.00 72.06 96 ASP A CA 1
ATOM 703 C C . ASP A 1 96 ? 19.548 2.378 -8.658 1.00 72.06 96 ASP A C 1
ATOM 705 O O . ASP A 1 96 ? 20.223 3.282 -9.175 1.00 72.06 96 ASP A O 1
ATOM 709 N N . ASP A 1 97 ? 19.377 1.181 -9.231 1.00 73.75 97 ASP A N 1
ATOM 710 C CA . ASP A 1 97 ? 20.163 0.710 -10.385 1.00 73.75 97 ASP A CA 1
ATOM 711 C C . ASP A 1 97 ? 19.757 1.381 -11.707 1.00 73.75 97 ASP A C 1
ATOM 713 O O . ASP A 1 97 ? 20.597 1.741 -12.538 1.00 73.75 97 ASP A O 1
ATOM 717 N N . MET A 1 98 ? 18.457 1.612 -11.908 1.00 83.19 98 MET A N 1
ATOM 718 C CA . MET A 1 98 ? 17.911 2.074 -13.188 1.00 83.19 98 MET A CA 1
ATOM 719 C C . MET A 1 98 ? 16.899 3.204 -13.017 1.00 83.19 98 MET A C 1
ATOM 721 O O . MET A 1 98 ? 16.303 3.385 -11.961 1.00 83.19 98 MET A O 1
ATOM 725 N N . THR A 1 99 ? 16.704 3.985 -14.083 1.00 88.56 99 THR A N 1
ATOM 726 C CA . THR A 1 99 ? 15.757 5.106 -14.107 1.00 88.56 99 THR A CA 1
ATOM 727 C C . THR A 1 99 ? 14.954 5.135 -15.403 1.00 88.56 99 THR A C 1
ATOM 729 O O . THR A 1 99 ? 15.476 4.827 -16.478 1.00 88.56 99 THR A O 1
ATOM 732 N N . ASP A 1 100 ? 13.687 5.534 -15.312 1.00 88.19 100 ASP A N 1
ATOM 733 C CA . ASP A 1 100 ? 12.849 5.897 -16.450 1.00 88.19 100 ASP A CA 1
ATOM 734 C C . ASP A 1 100 ? 12.419 7.379 -16.371 1.00 88.19 100 ASP A C 1
ATOM 736 O O . ASP A 1 100 ? 12.996 8.177 -15.635 1.00 88.19 100 ASP A O 1
ATOM 740 N N . ASN A 1 101 ? 11.412 7.780 -17.153 1.00 86.38 101 ASN A N 1
ATOM 741 C CA . ASN A 1 101 ? 10.918 9.162 -17.146 1.00 86.38 101 ASN A CA 1
ATOM 742 C C . ASN A 1 101 ? 10.238 9.585 -15.825 1.00 86.38 101 ASN A C 1
ATOM 744 O O . ASN A 1 101 ? 9.932 10.766 -15.686 1.00 86.38 101 ASN A O 1
ATOM 748 N N . TYR A 1 102 ? 9.993 8.652 -14.902 1.00 82.69 102 TYR A N 1
ATOM 749 C CA . TYR A 1 102 ? 9.395 8.877 -13.585 1.00 82.69 102 TYR A CA 1
ATOM 750 C C . TYR A 1 102 ? 10.411 8.717 -12.443 1.00 82.69 102 TYR A C 1
ATOM 752 O O . TYR A 1 102 ? 10.037 8.836 -11.283 1.00 82.69 102 TYR A O 1
ATOM 760 N N . GLY A 1 103 ? 11.696 8.512 -12.758 1.00 85.75 103 GLY A N 1
ATOM 761 C CA . GLY A 1 103 ? 12.762 8.357 -11.768 1.00 85.75 103 GLY A CA 1
ATOM 762 C C . GLY A 1 103 ? 13.222 6.910 -11.636 1.00 85.75 103 GLY A C 1
ATOM 763 O O . GLY A 1 103 ? 13.076 6.118 -12.571 1.00 85.75 103 GLY A O 1
ATOM 764 N N . LYS A 1 104 ? 13.861 6.586 -10.515 1.00 87.88 104 LYS A N 1
ATOM 765 C CA . LYS A 1 104 ? 14.186 5.201 -10.144 1.00 87.88 104 LYS A CA 1
ATOM 766 C C . LYS A 1 104 ? 13.008 4.574 -9.397 1.00 87.88 104 LYS A C 1
ATOM 768 O O . LYS A 1 104 ? 11.950 5.190 -9.387 1.00 87.88 104 LYS A O 1
ATOM 773 N N . CYS A 1 105 ? 13.154 3.393 -8.793 1.00 88.19 105 CYS A N 1
ATOM 774 C CA . CYS A 1 105 ? 12.069 2.846 -7.969 1.00 88.19 105 CYS A CA 1
ATOM 775 C C . CYS A 1 105 ? 11.813 3.683 -6.724 1.00 88.19 105 CYS A C 1
ATOM 777 O O . CYS A 1 105 ? 10.662 3.944 -6.403 1.00 88.19 105 CYS A O 1
ATOM 779 N N . VAL A 1 106 ? 12.876 4.180 -6.096 1.00 84.69 106 VAL A N 1
ATOM 780 C CA . VAL A 1 106 ? 12.776 5.151 -5.008 1.00 84.69 106 VAL A CA 1
ATOM 781 C C . VAL A 1 106 ? 13.321 6.484 -5.506 1.00 84.69 106 VAL A C 1
ATOM 783 O O . VAL A 1 106 ? 14.475 6.571 -5.930 1.00 84.69 106 VAL A O 1
ATOM 786 N N . ASP A 1 107 ? 12.484 7.518 -5.492 1.00 72.31 107 ASP A N 1
ATOM 787 C CA . ASP A 1 107 ? 12.864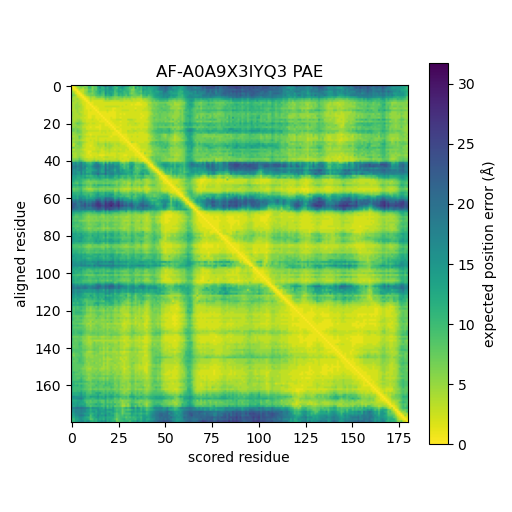 8.896 -5.808 1.00 72.31 107 ASP A CA 1
ATOM 788 C C . ASP A 1 107 ? 12.848 9.709 -4.507 1.00 72.31 107 ASP A C 1
ATOM 790 O O . ASP A 1 107 ? 11.814 10.204 -4.074 1.00 72.31 107 ASP A O 1
ATOM 794 N N . GLY A 1 108 ? 13.995 9.760 -3.827 1.00 68.00 108 GLY A N 1
ATOM 795 C CA . GLY A 1 108 ? 14.123 10.340 -2.491 1.00 68.00 108 GLY A CA 1
ATOM 796 C C . GLY A 1 108 ? 15.366 9.834 -1.760 1.00 68.00 108 GLY A C 1
ATOM 797 O O . GLY A 1 108 ? 16.212 9.145 -2.337 1.00 68.00 108 GLY A O 1
ATOM 798 N N . ASP A 1 109 ? 15.499 10.184 -0.481 1.00 66.38 109 ASP A N 1
ATOM 799 C CA . ASP A 1 109 ? 16.544 9.620 0.371 1.00 66.38 109 ASP A CA 1
ATOM 800 C C . ASP A 1 109 ? 16.094 8.250 0.889 1.00 66.38 109 ASP A C 1
ATOM 802 O O . ASP A 1 109 ? 15.389 8.146 1.893 1.00 66.38 109 ASP A O 1
ATOM 806 N N . ARG A 1 110 ? 16.498 7.199 0.167 1.00 69.31 110 ARG A N 1
ATOM 807 C CA . ARG A 1 110 ? 16.209 5.795 0.485 1.00 69.31 110 ARG A CA 1
ATOM 808 C C . ARG A 1 110 ? 16.487 5.455 1.950 1.00 69.31 110 ARG A C 1
ATOM 810 O O . ARG A 1 110 ? 15.714 4.724 2.559 1.00 69.31 110 ARG A O 1
ATOM 817 N N . ASP A 1 111 ? 17.557 6.009 2.519 1.00 67.88 111 ASP A N 1
ATOM 818 C CA . ASP A 1 111 ? 17.966 5.729 3.898 1.00 67.88 111 ASP A CA 1
ATOM 819 C C . ASP A 1 111 ? 17.044 6.405 4.931 1.00 67.88 111 ASP A C 1
ATOM 821 O O . ASP A 1 111 ? 17.036 6.020 6.101 1.00 67.88 111 ASP A O 1
ATOM 825 N N . ASN A 1 112 ? 16.245 7.388 4.508 1.00 71.06 112 ASN A N 1
ATOM 826 C CA . ASN A 1 112 ? 15.281 8.096 5.346 1.00 71.06 112 ASN A CA 1
ATOM 827 C C . ASN A 1 112 ? 13.826 7.672 5.101 1.00 71.06 112 ASN A C 1
ATOM 829 O O . ASN A 1 112 ? 12.959 8.110 5.854 1.00 71.06 112 ASN A O 1
ATOM 833 N N . CYS A 1 113 ? 13.543 6.789 4.134 1.00 75.56 113 CYS A N 1
ATOM 834 C CA . CYS A 1 113 ? 12.182 6.328 3.841 1.00 75.56 113 CYS A CA 1
ATOM 835 C C . CYS A 1 113 ? 11.455 5.790 5.080 1.00 75.56 113 CYS A C 1
ATOM 837 O O . CYS A 1 113 ? 10.401 6.303 5.434 1.00 75.56 113 CYS A O 1
ATOM 839 N N . ALA A 1 114 ? 12.063 4.848 5.806 1.00 71.94 114 ALA A N 1
ATOM 840 C CA . ALA A 1 114 ? 11.488 4.291 7.035 1.00 71.94 114 ALA A CA 1
ATOM 841 C C . ALA A 1 114 ? 11.384 5.298 8.202 1.00 71.94 114 ALA A C 1
ATOM 843 O O . ALA A 1 114 ? 10.669 5.057 9.171 1.00 71.94 114 ALA A O 1
ATOM 844 N N . GLY A 1 115 ? 12.132 6.406 8.153 1.00 72.38 115 GLY A N 1
ATOM 845 C CA . GLY A 1 115 ? 12.094 7.453 9.178 1.00 72.38 115 GLY A CA 1
ATOM 846 C C . GLY A 1 115 ? 11.049 8.534 8.903 1.00 72.38 115 GLY A C 1
ATOM 847 O O . GLY A 1 115 ? 10.495 9.094 9.847 1.00 72.38 115 GLY A O 1
ATOM 848 N N . SER A 1 116 ? 10.799 8.826 7.626 1.00 72.56 116 SER A N 1
ATOM 849 C CA . SER A 1 116 ? 9.824 9.825 7.179 1.00 72.56 116 SER A CA 1
ATOM 850 C C . SER A 1 116 ? 8.438 9.226 6.944 1.00 72.56 116 SER A C 1
ATOM 852 O O . SER A 1 116 ? 7.450 9.917 7.158 1.00 72.56 116 SER A O 1
ATOM 854 N N . CYS A 1 117 ? 8.365 7.952 6.552 1.00 77.50 117 CYS A N 1
ATOM 855 C CA . CYS A 1 117 ? 7.125 7.227 6.323 1.00 77.50 117 CYS A CA 1
ATOM 856 C C . CYS A 1 117 ? 7.038 6.018 7.257 1.00 77.50 117 CYS A C 1
ATOM 858 O O . CYS A 1 117 ? 7.763 5.033 7.103 1.00 77.50 117 CYS A O 1
ATOM 860 N N . VAL A 1 118 ? 6.163 6.113 8.257 1.00 78.38 118 VAL A N 1
ATOM 861 C CA . VAL A 1 118 ? 5.977 5.060 9.259 1.00 78.38 118 VAL A CA 1
ATOM 862 C C . VAL A 1 118 ? 4.779 4.212 8.855 1.00 78.38 118 VAL A C 1
ATOM 864 O O . VAL A 1 118 ? 3.635 4.599 9.077 1.00 78.38 118 VAL A O 1
ATOM 867 N N . ALA A 1 119 ? 5.052 3.052 8.261 1.00 82.19 119 ALA A N 1
ATOM 868 C CA . ALA A 1 119 ? 4.016 2.092 7.910 1.00 82.19 119 ALA A CA 1
ATOM 869 C C . ALA A 1 119 ? 3.466 1.378 9.165 1.00 82.19 119 ALA A C 1
ATOM 871 O O . ALA A 1 119 ? 4.241 1.023 10.067 1.00 82.19 119 ALA A O 1
ATOM 872 N N . PRO A 1 120 ? 2.148 1.120 9.237 1.00 81.75 120 PRO A N 1
ATOM 873 C CA . PRO A 1 120 ? 1.576 0.290 10.287 1.00 81.75 120 PRO A CA 1
ATOM 874 C C . PRO A 1 120 ? 2.074 -1.156 10.174 1.00 81.75 120 PRO A C 1
ATOM 876 O O . PRO A 1 120 ? 2.522 -1.606 9.115 1.00 81.75 120 PRO A O 1
ATOM 879 N N . ASN A 1 121 ? 1.978 -1.895 11.279 1.00 86.62 121 ASN A N 1
ATOM 880 C CA . ASN A 1 121 ? 2.340 -3.307 11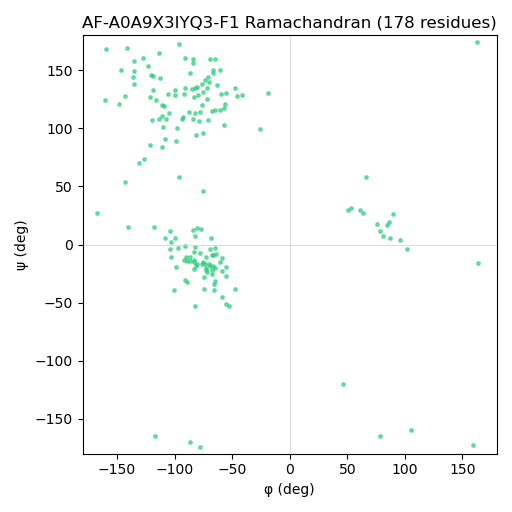.315 1.00 86.62 121 ASN A CA 1
ATOM 881 C C . ASN A 1 121 ? 1.556 -4.076 10.245 1.00 86.62 121 ASN A C 1
ATOM 883 O O . ASN A 1 121 ? 0.334 -3.974 10.145 1.00 86.62 121 ASN A O 1
ATOM 887 N N . GLY A 1 122 ? 2.261 -4.870 9.452 1.00 89.44 122 GLY A N 1
ATOM 888 C CA . GLY A 1 122 ? 1.694 -5.594 8.328 1.00 89.44 122 GLY A CA 1
ATOM 889 C C . GLY A 1 122 ? 1.650 -4.815 7.019 1.00 89.44 122 GLY A C 1
ATOM 890 O O . GLY A 1 122 ? 1.151 -5.386 6.051 1.00 89.44 122 GLY A O 1
ATOM 891 N N . CYS A 1 123 ? 2.210 -3.608 6.919 1.00 89.88 123 CYS A N 1
ATOM 892 C CA . CYS A 1 123 ? 2.228 -2.810 5.688 1.00 89.88 123 CYS A CA 1
ATOM 893 C C . CYS A 1 123 ? 3.634 -2.337 5.294 1.00 89.88 123 CYS A C 1
ATOM 895 O O . CYS A 1 123 ? 4.557 -2.321 6.109 1.00 89.88 123 CYS A O 1
ATOM 897 N N . ASP A 1 124 ? 3.801 -1.962 4.027 1.00 90.25 124 ASP A N 1
ATOM 898 C CA . ASP A 1 124 ? 4.888 -1.085 3.584 1.00 90.25 124 ASP A CA 1
ATOM 899 C C . ASP A 1 124 ? 4.438 0.370 3.495 1.00 90.25 124 ASP A C 1
ATOM 901 O O . ASP A 1 124 ? 3.260 0.652 3.650 1.00 90.25 124 ASP A O 1
ATOM 905 N N . CYS A 1 125 ? 5.361 1.298 3.245 1.00 85.69 125 CYS A N 1
ATOM 906 C CA . CYS A 1 125 ? 5.062 2.729 3.151 1.00 85.69 125 CYS A CA 1
ATOM 907 C C . CYS A 1 125 ? 4.049 3.125 2.084 1.00 85.69 125 CYS A C 1
ATOM 909 O O . CYS A 1 125 ? 3.501 4.219 2.159 1.00 85.69 125 CYS A O 1
ATOM 911 N N . PHE A 1 126 ? 3.858 2.300 1.059 1.00 87.75 126 PHE A N 1
ATOM 912 C CA . PHE A 1 126 ? 3.167 2.686 -0.168 1.00 87.75 126 PHE A CA 1
ATOM 913 C C . PHE A 1 126 ? 1.750 2.121 -0.233 1.00 87.75 126 PHE A C 1
ATOM 915 O O . PHE A 1 126 ? 1.108 2.181 -1.281 1.00 87.75 126 PHE A O 1
ATOM 922 N N . GLY A 1 127 ? 1.258 1.591 0.892 1.00 87.25 127 GLY A N 1
ATOM 923 C CA . GLY A 1 127 ? -0.091 1.055 1.024 1.00 87.25 127 GLY A CA 1
ATOM 924 C C . GLY A 1 127 ? -0.203 -0.409 0.605 1.00 87.25 127 GLY A C 1
ATOM 925 O O . GLY A 1 127 ? -1.299 -0.866 0.293 1.00 87.25 127 GLY A O 1
ATOM 926 N N . CYS A 1 128 ? 0.895 -1.169 0.555 1.00 91.50 128 CYS A N 1
ATOM 927 C CA . CYS A 1 128 ? 0.828 -2.614 0.361 1.00 91.50 128 CYS A CA 1
ATOM 928 C C . CYS A 1 128 ? 0.799 -3.323 1.721 1.00 91.50 128 CYS A C 1
ATOM 930 O O . CYS A 1 128 ? 1.798 -3.361 2.443 1.00 91.50 128 CYS A O 1
ATOM 932 N N . CYS A 1 129 ? -0.343 -3.912 2.073 1.00 91.00 129 CYS A N 1
ATOM 933 C CA . CYS A 1 129 ? -0.597 -4.519 3.379 1.00 91.00 129 CYS A CA 1
ATOM 934 C C . CYS A 1 129 ? -0.887 -6.018 3.266 1.00 91.00 129 CYS A C 1
ATOM 936 O O . CYS A 1 129 ? -1.522 -6.464 2.315 1.00 91.00 129 CYS A O 1
ATOM 938 N N . THR A 1 130 ? -0.448 -6.818 4.243 1.00 91.38 130 THR A N 1
ATOM 939 C CA . THR A 1 130 ? -0.820 -8.238 4.311 1.00 91.38 130 THR A CA 1
ATOM 940 C C . THR A 1 130 ? -2.175 -8.342 4.993 1.00 91.38 130 THR A C 1
ATOM 942 O O . THR A 1 130 ? -2.270 -8.185 6.204 1.00 91.38 130 THR A O 1
ATOM 945 N N . ILE A 1 131 ? -3.206 -8.667 4.222 1.00 86.62 131 ILE A N 1
ATOM 946 C CA . ILE A 1 131 ? -4.576 -8.859 4.699 1.00 86.62 131 ILE A CA 1
ATOM 947 C C . ILE A 1 131 ? -4.942 -10.319 4.453 1.00 86.62 131 ILE A C 1
ATOM 949 O O . ILE A 1 131 ? -4.807 -10.821 3.336 1.00 86.62 131 ILE A O 1
ATOM 953 N N . GLU A 1 132 ? -5.348 -11.038 5.500 1.00 85.56 132 GLU A N 1
ATOM 954 C CA . GLU A 1 132 ? -5.656 -12.478 5.425 1.00 85.56 132 GLU A CA 1
ATOM 955 C C . GLU A 1 132 ? -4.518 -13.332 4.813 1.00 85.56 132 GLU A C 1
ATOM 957 O O . GLU A 1 132 ? -4.745 -14.359 4.171 1.00 85.56 132 GLU A O 1
ATOM 962 N N . GLY A 1 133 ? -3.264 -12.911 5.015 1.00 86.56 133 GLY A N 1
ATOM 963 C CA . GLY A 1 133 ? -2.081 -13.590 4.476 1.00 86.56 133 GLY A CA 1
ATOM 964 C C . GLY A 1 133 ? -1.802 -13.318 2.993 1.00 86.56 133 GLY A C 1
ATOM 965 O O . GLY A 1 133 ? -0.965 -14.006 2.407 1.00 86.56 133 GLY A O 1
ATOM 966 N N . VAL A 1 134 ? -2.484 -12.343 2.385 1.00 90.62 134 VAL A N 1
ATOM 967 C CA . VAL A 1 134 ? -2.282 -11.905 0.998 1.00 90.62 134 VAL A CA 1
ATOM 968 C C . VAL A 1 134 ? -1.868 -10.438 0.984 1.00 90.62 134 VAL A C 1
ATOM 970 O O . VAL A 1 134 ? -2.502 -9.614 1.635 1.00 90.62 134 VAL A O 1
ATOM 973 N N . ASP A 1 135 ? -0.828 -10.107 0.223 1.00 93.62 135 ASP A N 1
ATOM 974 C CA . ASP A 1 135 ? -0.399 -8.720 0.041 1.00 93.62 135 ASP A CA 1
ATOM 975 C C . ASP A 1 135 ? -1.343 -7.996 -0.922 1.00 93.62 135 ASP A C 1
ATOM 977 O O . ASP A 1 135 ? -1.539 -8.424 -2.066 1.00 93.62 135 ASP A O 1
ATOM 981 N N . ARG A 1 136 ? -1.967 -6.928 -0.427 1.00 93.00 136 ARG A N 1
ATOM 982 C CA . ARG A 1 136 ? -3.025 -6.177 -1.097 1.00 93.00 136 ARG A CA 1
ATOM 983 C C . ARG A 1 136 ? -2.791 -4.678 -0.978 1.00 93.00 136 ARG A C 1
ATOM 985 O O . ARG A 1 136 ? -2.406 -4.187 0.082 1.00 93.00 136 ARG A O 1
ATOM 992 N N . PHE A 1 137 ? -3.031 -3.970 -2.074 1.00 90.88 137 PHE A N 1
ATOM 993 C CA . PHE A 1 137 ? -2.937 -2.526 -2.143 1.00 90.88 137 PHE A CA 1
ATOM 994 C C . PHE A 1 137 ? -4.229 -1.918 -1.618 1.00 90.88 137 PHE A C 1
ATOM 996 O O . PHE A 1 137 ? -5.291 -2.079 -2.231 1.00 90.88 137 PHE A O 1
ATOM 1003 N N . ILE A 1 138 ? -4.129 -1.230 -0.486 1.00 87.75 138 ILE A N 1
ATOM 1004 C CA . ILE A 1 138 ? -5.292 -0.679 0.210 1.00 87.75 138 ILE A CA 1
ATOM 1005 C C . ILE A 1 138 ? -5.899 0.534 -0.506 1.00 87.75 138 ILE A C 1
ATOM 1007 O O . ILE A 1 138 ? -7.103 0.728 -0.432 1.00 87.75 138 ILE A O 1
ATOM 1011 N N . GLY A 1 139 ? -5.130 1.228 -1.351 1.00 84.38 139 GLY A N 1
ATOM 1012 C CA . GLY A 1 139 ? -5.638 2.322 -2.190 1.00 84.38 139 GLY A CA 1
ATOM 1013 C C . GLY A 1 139 ? -6.351 1.869 -3.466 1.00 84.38 139 GLY A C 1
ATOM 1014 O O . GLY A 1 139 ? -6.524 2.659 -4.399 1.00 84.38 139 GLY A O 1
ATOM 1015 N N . SER A 1 140 ? -6.708 0.587 -3.578 1.00 85.88 140 SER A N 1
ATOM 1016 C CA . SER A 1 140 ? -7.443 0.099 -4.747 1.00 85.88 140 SER A CA 1
ATOM 1017 C C . SER A 1 140 ? -8.875 0.644 -4.732 1.00 85.88 140 SER A C 1
ATOM 1019 O O . SER A 1 140 ? -9.509 0.635 -3.681 1.00 85.88 140 SER A O 1
ATOM 1021 N N . PRO A 1 141 ? -9.447 1.053 -5.879 1.00 83.12 141 PRO A N 1
ATOM 1022 C CA . PRO A 1 141 ? -10.810 1.579 -5.908 1.00 83.12 141 PRO A CA 1
ATOM 1023 C C . PRO A 1 141 ? -11.837 0.600 -5.313 1.00 83.12 141 PRO A C 1
ATOM 1025 O O . PRO A 1 141 ? -12.011 -0.499 -5.847 1.00 83.12 141 PRO A O 1
ATOM 1028 N N . GLY A 1 142 ? -12.553 1.013 -4.261 1.00 84.31 142 GLY A N 1
ATOM 1029 C CA . GLY A 1 142 ? -13.565 0.192 -3.589 1.00 84.31 142 GLY A CA 1
ATOM 1030 C C . GLY A 1 142 ? -13.023 -0.822 -2.575 1.00 84.31 142 GLY A C 1
ATOM 1031 O O . GLY A 1 142 ? -13.803 -1.653 -2.100 1.00 84.31 142 GLY A O 1
ATOM 1032 N N . CYS A 1 143 ? -11.723 -0.777 -2.270 1.00 86.75 143 CYS A N 1
ATOM 1033 C CA . CYS A 1 143 ? -11.077 -1.576 -1.231 1.00 86.75 143 CYS A CA 1
ATOM 1034 C C . CYS A 1 143 ? -11.480 -1.087 0.168 1.00 86.75 143 CYS A C 1
ATOM 1036 O O . CYS A 1 143 ? -11.349 0.091 0.485 1.00 86.75 143 CYS A O 1
ATOM 1038 N N . LYS A 1 144 ? -11.993 -2.004 0.991 1.00 87.44 144 LYS A N 1
ATOM 1039 C CA . LYS A 1 144 ? -12.550 -1.751 2.333 1.00 87.44 144 LYS A CA 1
ATOM 1040 C C . LYS A 1 144 ? -12.566 -3.045 3.148 1.00 87.44 144 LYS A C 1
ATOM 1042 O O . LYS A 1 144 ? -12.356 -4.123 2.575 1.00 87.44 144 LYS A O 1
ATOM 1047 N N . ALA A 1 145 ? -12.809 -2.972 4.452 1.00 82.25 145 ALA A N 1
ATOM 1048 C CA . ALA A 1 145 ? -12.671 -4.109 5.358 1.00 82.25 145 ALA A CA 1
ATOM 1049 C C . ALA A 1 145 ? -13.669 -5.231 5.092 1.00 82.25 145 ALA A C 1
ATOM 1051 O O . ALA A 1 145 ? -13.331 -6.409 5.232 1.00 82.25 145 ALA A O 1
ATOM 1052 N N . ASP A 1 146 ? -14.882 -4.899 4.655 1.00 84.88 146 ASP A N 1
ATOM 1053 C CA . ASP A 1 146 ? -15.907 -5.891 4.324 1.00 84.88 146 ASP A CA 1
ATOM 1054 C C . ASP A 1 146 ? -15.773 -6.475 2.897 1.00 84.88 146 ASP A C 1
ATOM 1056 O O . ASP A 1 146 ? -16.459 -7.446 2.562 1.00 84.88 146 ASP A O 1
ATOM 1060 N N . ASP A 1 147 ? -14.858 -5.940 2.075 1.00 89.31 147 ASP A N 1
ATOM 1061 C CA . ASP A 1 147 ? -14.635 -6.321 0.673 1.00 89.31 147 ASP A CA 1
ATOM 1062 C C . ASP A 1 147 ? -13.142 -6.291 0.301 1.00 89.31 147 ASP A C 1
ATOM 1064 O O . ASP A 1 147 ? -12.709 -5.674 -0.675 1.00 89.31 147 ASP A O 1
ATOM 1068 N N . VAL A 1 148 ? -12.327 -7.007 1.078 1.00 88.69 148 VAL A N 1
ATOM 1069 C CA . VAL A 1 148 ? -10.870 -7.115 0.867 1.00 88.69 148 VAL A CA 1
ATOM 1070 C C . VAL A 1 148 ? -10.489 -7.723 -0.491 1.00 88.69 148 VAL A C 1
ATOM 1072 O O . VAL A 1 148 ? -9.343 -7.625 -0.932 1.00 88.69 148 VAL A O 1
ATOM 1075 N N . GLU A 1 149 ? -11.432 -8.366 -1.187 1.00 90.56 149 GLU A N 1
ATOM 1076 C CA . GLU A 1 149 ? -11.228 -8.866 -2.548 1.00 90.56 149 GLU A CA 1
ATOM 1077 C C . GLU A 1 149 ? -11.160 -7.741 -3.591 1.00 90.56 149 GLU A C 1
ATOM 1079 O O . GLU A 1 149 ? -10.525 -7.940 -4.630 1.00 90.56 149 GLU A O 1
ATOM 1084 N N . ALA A 1 150 ? -11.746 -6.570 -3.311 1.00 90.38 150 ALA A N 1
ATOM 1085 C CA . ALA A 1 150 ? -11.627 -5.375 -4.148 1.00 90.38 150 ALA A CA 1
ATOM 1086 C C . ALA A 1 150 ? -10.221 -4.748 -4.100 1.00 90.38 150 ALA A C 1
ATOM 1088 O O . ALA A 1 150 ? -9.852 -3.979 -4.988 1.00 90.38 150 ALA A O 1
ATOM 1089 N N . CYS A 1 151 ? -9.414 -5.111 -3.102 1.00 90.88 151 CYS A N 1
ATOM 1090 C CA . CYS A 1 151 ? -8.030 -4.681 -2.981 1.00 90.88 151 CYS A CA 1
ATOM 1091 C C . CYS A 1 151 ? -7.135 -5.491 -3.928 1.00 90.88 151 CYS A C 1
ATOM 1093 O O . CYS A 1 151 ? -6.955 -6.706 -3.751 1.00 90.88 151 CYS A O 1
ATOM 1095 N N . ASN A 1 152 ? -6.563 -4.826 -4.931 1.00 91.50 152 ASN A N 1
ATOM 1096 C CA . ASN A 1 152 ? -5.660 -5.440 -5.895 1.00 91.50 152 ASN A CA 1
ATOM 1097 C C . ASN A 1 152 ? -4.419 -6.017 -5.197 1.00 91.50 152 ASN A C 1
ATOM 1099 O O . ASN A 1 152 ? -3.996 -5.502 -4.164 1.00 91.50 152 ASN A O 1
ATOM 1103 N N . PRO A 1 153 ? -3.805 -7.081 -5.73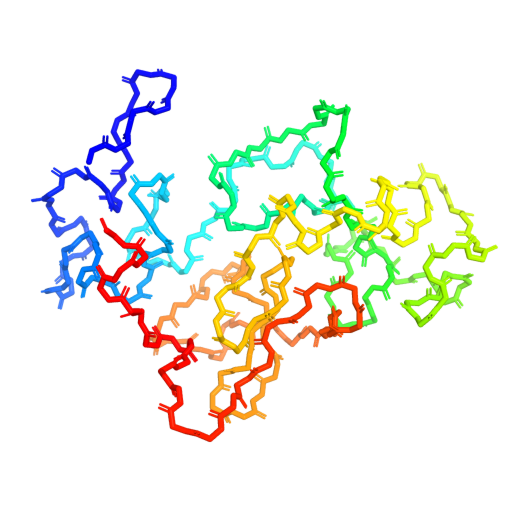6 1.00 93.88 153 PRO A N 1
ATOM 1104 C CA . PRO A 1 153 ? -2.528 -7.566 -5.226 1.00 93.88 153 PRO A CA 1
ATOM 1105 C C . PRO A 1 153 ? -1.405 -6.550 -5.486 1.00 93.88 153 PRO A C 1
ATOM 1107 O O . PRO A 1 153 ? -1.420 -5.873 -6.509 1.00 93.88 153 PRO A O 1
ATOM 1110 N N . CYS A 1 154 ? -0.398 -6.511 -4.617 1.00 92.50 154 CYS A N 1
ATOM 1111 C CA . CYS A 1 154 ? 0.765 -5.621 -4.737 1.00 92.50 154 CYS A CA 1
ATOM 1112 C C . CYS A 1 154 ? 2.061 -6.311 -4.309 1.00 92.50 154 CYS A C 1
ATOM 1114 O O . CYS A 1 154 ? 2.042 -7.410 -3.748 1.00 92.50 154 CYS A O 1
ATOM 1116 N N . THR A 1 155 ? 3.192 -5.663 -4.586 1.00 92.56 155 THR A N 1
ATOM 1117 C CA . THR A 1 155 ? 4.523 -6.150 -4.212 1.00 92.56 155 THR A CA 1
ATOM 1118 C C . THR A 1 155 ? 5.090 -5.320 -3.065 1.00 92.56 155 THR A C 1
ATOM 1120 O O . THR A 1 155 ? 5.518 -4.185 -3.270 1.00 92.56 155 THR A O 1
ATOM 1123 N N . LYS A 1 156 ? 5.154 -5.912 -1.868 1.00 90.94 156 LYS A N 1
ATOM 1124 C CA . LYS A 1 156 ? 5.654 -5.232 -0.666 1.00 90.94 156 LYS A CA 1
ATOM 1125 C C . LYS A 1 156 ? 7.119 -4.814 -0.741 1.00 90.94 156 LYS A C 1
ATOM 1127 O O . LYS A 1 156 ? 7.987 -5.626 -1.060 1.00 90.94 156 LYS A O 1
ATOM 1132 N N . GLN A 1 157 ? 7.400 -3.601 -0.274 1.00 88.69 157 GLN A N 1
ATOM 1133 C CA . GLN A 1 157 ? 8.740 -3.022 -0.142 1.00 88.69 157 GLN A CA 1
ATOM 1134 C C . GLN A 1 157 ? 9.313 -3.184 1.277 1.00 88.69 157 GLN A C 1
ATOM 1136 O O . GLN A 1 157 ? 9.665 -2.212 1.949 1.00 88.69 157 GLN A O 1
ATOM 1141 N N . ASN A 1 158 ? 9.425 -4.438 1.739 1.00 87.00 158 ASN A N 1
ATOM 1142 C CA . ASN A 1 158 ? 9.838 -4.754 3.115 1.00 87.00 158 ASN A CA 1
ATOM 1143 C C . ASN A 1 158 ? 11.218 -4.198 3.490 1.00 87.00 158 ASN 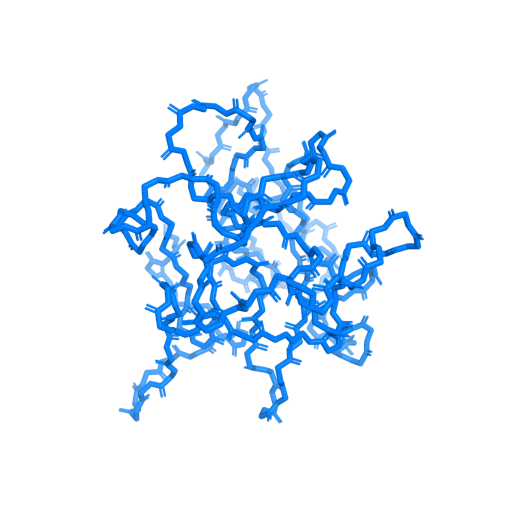A C 1
ATOM 1145 O O . ASN A 1 158 ? 11.372 -3.607 4.553 1.00 87.00 158 ASN A O 1
ATOM 1149 N N . GLU A 1 159 ? 12.204 -4.346 2.606 1.00 84.00 159 GLU A N 1
ATOM 1150 C CA . GLU A 1 159 ? 13.583 -3.908 2.866 1.00 84.00 159 GLU A CA 1
ATOM 1151 C C . GLU A 1 159 ? 13.747 -2.383 2.824 1.00 84.00 159 GLU A C 1
ATOM 1153 O O . GLU A 1 159 ? 14.716 -1.851 3.366 1.00 84.00 159 GLU A O 1
ATOM 1158 N N . LEU A 1 160 ? 12.819 -1.672 2.175 1.00 82.94 160 LEU A N 1
ATOM 1159 C CA . LEU A 1 160 ? 12.866 -0.218 2.090 1.00 82.94 160 LEU A CA 1
ATOM 1160 C C . LEU A 1 160 ? 12.290 0.421 3.353 1.00 82.94 160 LEU A C 1
ATOM 1162 O O . LEU A 1 160 ? 12.924 1.283 3.961 1.00 82.94 160 LEU A O 1
ATOM 1166 N N . CYS A 1 161 ? 11.071 0.024 3.711 1.00 85.00 161 CYS A N 1
ATOM 1167 C CA . CYS A 1 161 ? 10.356 0.591 4.848 1.00 85.00 161 CYS A CA 1
ATOM 1168 C C . CYS A 1 161 ? 9.113 -0.219 5.247 1.00 85.00 161 CYS A C 1
ATOM 1170 O O . CYS A 1 161 ? 8.146 0.329 5.778 1.00 85.00 161 CYS A O 1
ATOM 1172 N N . GLY A 1 162 ? 9.112 -1.525 4.975 1.00 88.38 162 GLY A N 1
ATOM 1173 C CA . GLY A 1 162 ? 8.050 -2.379 5.483 1.00 88.38 162 GLY A CA 1
ATOM 1174 C C . GLY A 1 162 ? 8.154 -2.565 6.979 1.00 88.38 162 GLY A C 1
ATOM 1175 O O . GLY A 1 162 ? 9.242 -2.694 7.542 1.00 88.38 162 GLY A O 1
ATOM 1176 N N . ASN A 1 163 ? 6.990 -2.628 7.601 1.00 88.12 163 ASN A N 1
ATOM 1177 C CA . ASN A 1 163 ? 6.832 -2.988 8.989 1.00 88.12 163 ASN A CA 1
ATOM 1178 C C . ASN A 1 163 ? 6.148 -4.365 9.037 1.00 88.12 163 ASN A C 1
ATOM 1180 O O . ASN A 1 163 ? 4.919 -4.446 9.037 1.00 88.12 163 ASN A O 1
ATOM 1184 N N . PRO A 1 164 ? 6.904 -5.474 8.916 1.00 88.25 164 PRO A N 1
ATOM 1185 C CA . PRO A 1 164 ? 6.323 -6.810 8.902 1.00 88.25 164 PRO A CA 1
ATOM 1186 C C . PRO A 1 164 ? 5.701 -7.149 10.259 1.00 88.25 164 PRO A C 1
ATOM 1188 O O . PRO A 1 164 ? 6.220 -6.771 11.297 1.00 88.25 164 PRO A O 1
ATOM 1191 N N . CYS A 1 165 ? 4.625 -7.931 10.242 1.00 85.44 165 CYS A N 1
ATOM 1192 C CA . CYS A 1 165 ? 3.980 -8.425 11.456 1.00 85.44 165 CYS A CA 1
ATOM 1193 C C . CYS A 1 165 ? 4.880 -9.370 12.252 1.00 85.44 165 CYS A C 1
ATOM 1195 O O . CYS A 1 165 ? 5.160 -10.478 11.778 1.00 85.44 165 CYS A O 1
ATOM 1197 N N . GLU A 1 166 ? 5.266 -8.987 13.469 1.00 83.38 166 GLU A N 1
ATOM 1198 C CA . GLU A 1 166 ? 5.933 -9.894 14.400 1.00 83.38 166 GLU A CA 1
ATOM 1199 C C . GLU A 1 166 ? 4.942 -10.639 15.319 1.00 83.38 166 GLU A C 1
ATOM 1201 O O . GLU A 1 166 ? 3.785 -10.258 15.515 1.00 83.38 166 GLU A O 1
ATOM 1206 N N . ASP A 1 167 ? 5.398 -11.755 15.899 1.00 81.12 167 ASP A N 1
ATOM 1207 C CA . ASP A 1 167 ? 4.590 -12.567 16.813 1.00 81.12 167 ASP A CA 1
ATOM 1208 C C . ASP A 1 167 ? 4.164 -11.755 18.051 1.00 81.12 167 ASP A C 1
ATOM 1210 O O . ASP A 1 167 ? 4.981 -11.414 18.909 1.00 81.12 167 ASP A O 1
ATOM 1214 N N . GLY A 1 168 ? 2.853 -11.551 18.200 1.00 79.50 168 GLY A N 1
ATOM 1215 C CA . GLY A 1 168 ? 2.261 -10.851 19.343 1.00 79.50 168 GLY A CA 1
ATOM 1216 C C . GLY A 1 168 ? 1.986 -9.367 19.108 1.00 79.50 168 GLY A C 1
ATOM 1217 O O . GLY A 1 168 ? 1.530 -8.706 20.041 1.00 79.50 168 GLY A O 1
ATOM 1218 N N . GLU A 1 169 ? 2.225 -8.869 17.896 1.00 82.19 169 GLU A N 1
ATOM 1219 C CA . GLU A 1 169 ? 1.809 -7.538 17.471 1.00 82.19 169 GLU A CA 1
ATOM 1220 C C . GLU A 1 169 ? 0.386 -7.543 16.912 1.00 82.19 169 GLU A C 1
ATOM 1222 O O . GLU A 1 169 ? -0.070 -8.517 16.305 1.00 82.19 169 GLU A O 1
ATOM 1227 N N . THR A 1 170 ? -0.312 -6.430 17.120 1.00 78.94 170 THR A N 1
ATOM 1228 C CA . THR A 1 170 ? -1.526 -6.110 16.375 1.00 78.94 170 THR A CA 1
ATOM 1229 C C . THR A 1 170 ? -1.101 -5.665 14.983 1.00 78.94 170 THR A C 1
ATOM 1231 O O . THR A 1 170 ? -0.190 -4.846 14.847 1.00 78.94 170 THR A O 1
ATOM 1234 N N . CYS A 1 171 ? -1.729 -6.234 13.963 1.00 78.81 171 CYS A N 1
ATOM 1235 C CA . CYS A 1 171 ? -1.421 -5.958 12.573 1.00 78.81 171 CYS A CA 1
ATOM 1236 C C . CYS A 1 171 ? -2.639 -5.470 11.837 1.00 78.81 171 CYS A C 1
ATOM 1238 O O . CYS A 1 171 ? -3.755 -5.882 12.138 1.00 78.81 171 CYS A O 1
ATOM 1240 N N . TYR A 1 172 ? -2.381 -4.697 10.793 1.00 77.12 172 TYR A N 1
ATOM 1241 C CA . TYR A 1 172 ? -3.396 -4.299 9.849 1.00 77.12 172 TYR A CA 1
ATOM 1242 C C . TYR A 1 172 ? -4.256 -5.503 9.388 1.00 77.12 172 TYR A C 1
ATOM 1244 O O . TYR A 1 172 ? -3.698 -6.563 9.074 1.00 77.12 172 TYR A O 1
ATOM 1252 N N . PRO A 1 173 ? -5.597 -5.369 9.335 1.00 67.06 173 PRO A N 1
ATOM 1253 C CA . PRO A 1 173 ? -6.377 -4.138 9.491 1.00 67.06 173 PRO A CA 1
ATOM 1254 C C . PRO A 1 173 ? -6.648 -3.690 10.934 1.00 67.06 173 PRO A C 1
ATOM 1256 O O . PRO A 1 173 ? -7.208 -2.625 11.132 1.00 67.06 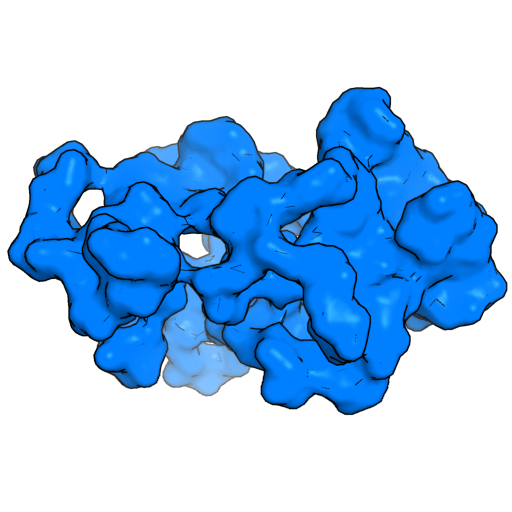173 PRO A O 1
ATOM 1259 N N . ASP A 1 174 ? -6.220 -4.434 11.952 1.00 65.00 174 ASP A N 1
ATO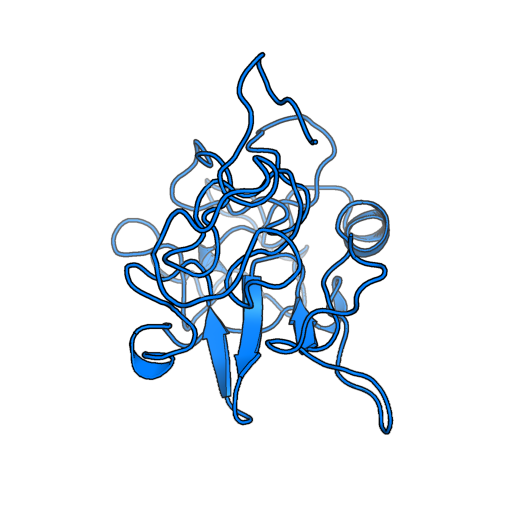M 1260 C CA . ASP A 1 174 ? -6.468 -4.054 13.342 1.00 65.00 174 ASP A CA 1
ATOM 1261 C C . ASP A 1 174 ? -5.607 -2.827 13.725 1.00 65.00 174 ASP A C 1
ATOM 1263 O O . ASP A 1 174 ? -4.385 -2.920 13.867 1.00 65.00 174 ASP A O 1
ATOM 1267 N N . ILE A 1 175 ? -6.237 -1.658 13.869 1.00 56.78 175 ILE A N 1
ATOM 1268 C CA . ILE A 1 175 ? -5.551 -0.399 14.196 1.00 56.78 175 ILE A CA 1
ATOM 1269 C C . ILE A 1 175 ? -5.257 -0.338 15.698 1.00 56.78 175 ILE A C 1
ATOM 1271 O O . ILE A 1 175 ? -6.135 -0.538 16.544 1.00 56.78 175 ILE A O 1
ATOM 1275 N N . GLU A 1 176 ? -4.004 -0.055 16.061 1.00 54.69 176 GLU A N 1
ATOM 1276 C CA . GLU A 1 176 ? -3.640 0.174 17.457 1.00 54.69 176 GLU A CA 1
ATOM 1277 C C . GLU A 1 176 ? -4.204 1.530 17.920 1.00 54.69 176 GLU A C 1
ATOM 1279 O O . GLU A 1 176 ? -3.957 2.545 17.269 1.00 54.69 176 GLU A O 1
ATOM 1284 N N . PRO A 1 177 ? -4.831 1.629 19.110 1.00 50.31 177 PRO A N 1
ATOM 1285 C CA . PRO A 1 177 ? -5.355 2.897 19.629 1.00 50.31 177 PRO A CA 1
ATOM 1286 C C . PRO A 1 177 ? -4.318 4.016 19.800 1.00 50.31 177 PRO A C 1
ATOM 1288 O O . PRO A 1 177 ? -4.700 5.133 20.113 1.00 50.31 177 PRO A O 1
ATOM 1291 N N . SER A 1 178 ? -3.021 3.700 19.698 1.00 49.94 178 SER A N 1
ATOM 1292 C CA . SER A 1 178 ? -1.904 4.651 19.781 1.00 49.94 178 SER A CA 1
ATOM 1293 C C . SER A 1 178 ? -1.542 5.306 18.445 1.00 49.94 178 SER A C 1
ATOM 1295 O O . SER A 1 178 ? -0.760 6.256 18.422 1.00 49.94 178 SER A O 1
ATOM 1297 N N . GLN A 1 179 ? -2.111 4.802 17.348 1.00 49.03 179 GLN A N 1
ATOM 1298 C CA . GLN A 1 179 ? -2.089 5.427 16.022 1.00 49.03 179 GLN A CA 1
ATOM 1299 C C . GLN A 1 179 ? -3.186 6.509 15.904 1.00 49.03 179 GLN A C 1
ATOM 1301 O O . GLN A 1 179 ? -3.359 7.133 14.859 1.00 49.03 179 GLN A O 1
ATOM 1306 N N . CYS A 1 180 ? -3.830 6.773 17.048 1.00 54.72 180 CYS A N 1
ATOM 1307 C CA . CYS A 1 180 ? -4.748 7.837 17.395 1.00 54.72 180 CYS A CA 1
ATOM 1308 C C . CYS A 1 180 ? -4.323 8.528 18.710 1.00 54.72 180 CYS A C 1
ATOM 1310 O O . CYS A 1 180 ? -4.675 9.715 18.877 1.00 54.72 180 CYS A O 1
#